Protein AF-A0A8C4N5P6-F1 (afdb_monomer_lite)

InterPro domains:
  IPR014009 PIK-related kinase, FAT domain [PS51189] (1-198)
  IPR038980 Serine/threonine-protein kinase ATM, plant [PTHR37079] (17-267)

Structure (mmCIF, N/CA/C/O backbone):
data_AF-A0A8C4N5P6-F1
#
_entry.id   AF-A0A8C4N5P6-F1
#
loop_
_atom_site.group_PDB
_atom_site.id
_atom_site.type_symbol
_atom_site.label_atom_id
_atom_site.label_alt_id
_atom_site.label_comp_id
_atom_site.label_asym_id
_atom_site.label_entity_id
_atom_site.label_seq_id
_atom_site.pdbx_PDB_ins_code
_atom_site.Cartn_x
_atom_site.Cartn_y
_atom_site.Cartn_z
_atom_site.occupancy
_atom_site.B_iso_or_equiv
_atom_site.auth_seq_id
_atom_site.auth_comp_id
_atom_site.auth_asym_id
_atom_site.auth_atom_id
_atom_site.pdbx_PDB_model_num
ATOM 1 N N . MET A 1 1 ? -48.107 12.102 -5.503 1.00 36.81 1 MET A N 1
ATOM 2 C CA . MET A 1 1 ? -47.216 12.300 -6.664 1.00 36.81 1 MET A CA 1
ATOM 3 C C . MET A 1 1 ? -46.137 11.244 -6.552 1.00 36.81 1 MET A C 1
ATOM 5 O O . MET A 1 1 ? -45.360 11.300 -5.612 1.00 36.81 1 MET A O 1
ATOM 9 N N . ALA A 1 2 ? -46.217 10.208 -7.385 1.00 34.72 2 ALA A N 1
ATOM 10 C CA . ALA A 1 2 ? -45.246 9.122 -7.398 1.00 34.72 2 ALA A CA 1
ATOM 11 C C . ALA A 1 2 ? -43.977 9.626 -8.091 1.00 34.72 2 ALA A C 1
ATOM 13 O O . ALA A 1 2 ? -44.023 10.011 -9.258 1.00 34.72 2 ALA A O 1
ATOM 14 N N . GLU A 1 3 ? -42.884 9.686 -7.340 1.00 37.56 3 GLU A N 1
ATOM 15 C CA . GLU A 1 3 ? -41.564 10.043 -7.840 1.00 37.56 3 GLU A CA 1
ATOM 16 C C . GLU A 1 3 ? -41.063 8.885 -8.705 1.00 37.56 3 GLU A C 1
ATOM 18 O O . GLU A 1 3 ? -40.853 7.766 -8.235 1.00 37.56 3 GLU A O 1
ATOM 23 N N . GLN A 1 4 ? -41.003 9.134 -10.011 1.00 37.22 4 GLN A N 1
ATOM 24 C CA . GLN A 1 4 ? -40.517 8.186 -11.000 1.00 37.22 4 GLN A CA 1
ATOM 25 C C . GLN A 1 4 ? -39.034 7.919 -10.733 1.00 37.22 4 GLN A C 1
ATOM 27 O O . GLN A 1 4 ? -38.193 8.793 -10.932 1.00 37.22 4 GLN A O 1
ATOM 32 N N . ALA A 1 5 ? -38.713 6.702 -10.294 1.00 39.03 5 ALA A N 1
ATOM 33 C CA . ALA A 1 5 ? -37.348 6.201 -10.314 1.00 39.03 5 ALA A CA 1
ATOM 34 C C . ALA A 1 5 ? -36.874 6.154 -11.779 1.00 39.03 5 ALA A C 1
ATOM 36 O O . ALA A 1 5 ? -37.554 5.534 -12.603 1.00 39.03 5 ALA A O 1
ATOM 37 N N . PRO A 1 6 ? -35.745 6.789 -12.141 1.00 45.59 6 PRO A N 1
ATOM 38 C CA . PRO A 1 6 ? -35.242 6.697 -13.496 1.00 45.59 6 PRO A CA 1
ATOM 39 C C . PRO A 1 6 ? -34.682 5.289 -13.697 1.00 45.59 6 PRO A C 1
ATOM 41 O O . PRO A 1 6 ? -33.600 4.944 -13.225 1.00 45.59 6 PRO A O 1
ATOM 44 N N . SER A 1 7 ? -35.442 4.464 -14.410 1.00 52.16 7 SER A N 1
ATOM 45 C CA . SER A 1 7 ? -34.947 3.282 -15.104 1.00 52.16 7 SER A CA 1
ATOM 46 C C . SER A 1 7 ? -33.974 3.749 -16.190 1.00 52.16 7 SER A C 1
ATOM 48 O O . SER A 1 7 ? -34.379 4.036 -17.315 1.00 52.16 7 SER A O 1
ATOM 50 N N . GLY A 1 8 ? -32.708 3.924 -15.817 1.00 47.12 8 GLY A N 1
ATOM 51 C CA . GLY A 1 8 ? -31.634 4.339 -16.709 1.00 47.12 8 GLY A CA 1
ATOM 52 C C . GLY A 1 8 ? -30.590 3.242 -16.788 1.00 47.12 8 GLY A C 1
ATOM 53 O O . GLY A 1 8 ? -29.900 2.978 -15.806 1.00 47.12 8 GLY A O 1
ATOM 54 N N . ASP A 1 9 ? -30.481 2.615 -17.954 1.00 49.81 9 ASP A N 1
ATOM 55 C CA . ASP A 1 9 ? -29.325 1.808 -18.327 1.00 49.81 9 ASP A CA 1
ATOM 56 C C . ASP A 1 9 ? -28.103 2.743 -18.353 1.00 49.81 9 ASP A C 1
ATOM 58 O O . ASP A 1 9 ? -27.854 3.473 -19.315 1.00 49.81 9 ASP A O 1
ATOM 62 N N . LEU A 1 10 ? -27.429 2.858 -17.206 1.00 58.31 10 LEU A N 1
ATOM 63 C CA . LEU A 1 10 ? -26.249 3.694 -17.038 1.00 58.31 10 LEU A CA 1
ATOM 64 C C . LEU A 1 10 ? -25.139 3.066 -17.876 1.00 58.31 10 LEU A C 1
ATOM 66 O O . LEU A 1 10 ? -24.564 2.049 -17.492 1.00 58.31 10 LEU A O 1
ATOM 70 N N . GLY A 1 11 ? -24.822 3.689 -19.014 1.00 64.62 11 GLY A N 1
ATOM 71 C CA . GLY A 1 11 ? -23.659 3.310 -19.813 1.00 64.62 11 GLY A CA 1
ATOM 72 C C . GLY A 1 11 ? -22.376 3.240 -18.962 1.00 64.62 11 GLY A C 1
ATOM 73 O O . GLY A 1 11 ? -22.333 3.781 -17.854 1.00 64.62 11 GLY A O 1
ATOM 74 N N . PRO A 1 12 ? -21.295 2.615 -19.462 1.00 63.78 12 PRO A N 1
ATOM 75 C CA . PRO A 1 12 ? -20.099 2.301 -18.668 1.00 63.78 12 PRO A CA 1
ATOM 76 C C . PRO A 1 12 ? -19.498 3.501 -17.909 1.00 63.78 12 PRO A C 1
ATOM 78 O O . PRO A 1 12 ? -19.013 3.340 -16.790 1.00 63.78 12 PRO A O 1
ATOM 81 N N . GLY A 1 13 ? -19.613 4.719 -18.454 1.00 71.62 13 GLY A N 1
ATOM 82 C CA . GLY A 1 13 ? -19.217 5.952 -17.761 1.00 71.62 13 GLY A CA 1
ATOM 83 C C . GLY A 1 13 ? -20.107 6.324 -16.565 1.00 71.62 13 GLY A C 1
ATOM 84 O O . GLY A 1 13 ? -19.592 6.713 -15.520 1.00 71.62 13 GLY A O 1
ATOM 85 N N . GLY A 1 14 ? -21.426 6.139 -16.670 1.00 81.62 14 GLY A N 1
ATOM 86 C CA . GLY A 1 14 ? -22.369 6.422 -15.583 1.00 81.62 14 GLY A CA 1
ATOM 87 C C . GLY A 1 14 ? -22.205 5.462 -14.405 1.00 81.62 14 GLY A C 1
ATOM 88 O O . GLY A 1 14 ? -22.223 5.881 -13.249 1.00 81.62 14 GLY A O 1
ATOM 89 N N . LEU A 1 15 ? -21.946 4.180 -14.680 1.00 85.62 15 LEU A N 1
ATOM 90 C CA . LEU A 1 15 ? -21.654 3.199 -13.632 1.00 85.62 15 LEU A CA 1
ATOM 91 C C . LEU A 1 15 ? -20.342 3.526 -12.894 1.00 85.62 15 LEU A C 1
ATOM 93 O O . LEU A 1 15 ? -20.275 3.427 -11.666 1.00 85.62 15 LEU A O 1
ATOM 97 N N . ALA A 1 16 ? -19.311 3.971 -13.623 1.00 86.44 16 ALA A N 1
ATOM 98 C CA . ALA A 1 16 ? -18.047 4.404 -13.029 1.00 86.44 16 ALA A CA 1
ATOM 99 C C . ALA A 1 16 ? -18.231 5.605 -12.084 1.00 86.44 16 ALA A C 1
ATOM 101 O O . ALA A 1 16 ? -17.644 5.632 -10.999 1.00 86.44 16 ALA A O 1
ATOM 102 N N . GLU A 1 17 ? -19.069 6.574 -12.462 1.00 88.56 17 GLU A N 1
ATOM 103 C CA . GLU A 1 17 ? -19.394 7.736 -11.630 1.00 88.56 17 GLU A CA 1
ATOM 104 C C . GLU A 1 17 ? -20.177 7.362 -10.371 1.00 88.56 17 GLU A C 1
ATOM 106 O O . GLU A 1 17 ? -19.855 7.861 -9.290 1.00 88.56 17 GLU A O 1
ATOM 111 N N . VAL A 1 18 ? -21.145 6.445 -10.470 1.00 92.06 18 VAL A N 1
ATOM 112 C CA . VAL A 1 18 ? -21.897 5.947 -9.306 1.00 92.06 18 VAL A CA 1
ATOM 113 C C . VAL A 1 18 ? -20.964 5.250 -8.315 1.00 92.06 18 VAL A C 1
ATOM 115 O O . VAL A 1 18 ? -20.983 5.567 -7.122 1.00 92.06 18 VAL A O 1
ATOM 118 N N . HIS A 1 19 ? -20.087 4.360 -8.789 1.00 91.94 19 HIS A N 1
ATOM 119 C CA . HIS A 1 19 ? -19.092 3.712 -7.929 1.00 91.94 19 HIS A CA 1
ATOM 120 C C . HIS A 1 19 ? -18.126 4.715 -7.296 1.00 91.94 19 HIS A C 1
ATOM 122 O O . HIS A 1 19 ? -17.795 4.595 -6.114 1.00 91.94 19 HIS A O 1
ATOM 128 N N . LEU A 1 20 ? -17.709 5.734 -8.050 1.00 92.19 20 LEU A N 1
ATOM 129 C CA . LEU A 1 20 ? -16.848 6.790 -7.532 1.00 92.19 20 LEU A CA 1
ATOM 130 C C . LEU A 1 20 ? -17.558 7.634 -6.465 1.00 92.19 20 LEU A C 1
ATOM 132 O O . LEU A 1 20 ? -16.951 7.979 -5.449 1.00 92.19 20 LEU A O 1
ATOM 136 N N . ALA A 1 21 ? -18.831 7.970 -6.671 1.00 93.31 21 ALA A N 1
ATOM 137 C CA . ALA A 1 21 ? -19.638 8.709 -5.707 1.00 93.31 21 ALA A CA 1
ATOM 138 C C . ALA A 1 21 ? -19.817 7.913 -4.407 1.00 93.31 21 ALA A C 1
ATOM 140 O O . ALA A 1 21 ? -19.609 8.468 -3.324 1.00 93.31 21 ALA A O 1
ATOM 141 N N . LEU A 1 22 ? -20.105 6.610 -4.515 1.00 94.25 22 LEU A N 1
ATOM 142 C CA . LEU A 1 22 ? -20.200 5.701 -3.374 1.00 94.25 22 LEU A CA 1
ATOM 143 C C . LEU A 1 22 ? -18.864 5.595 -2.626 1.00 94.25 22 LEU A C 1
ATOM 145 O O . LEU A 1 22 ? -18.826 5.771 -1.409 1.00 94.25 22 LEU A O 1
ATOM 149 N N . GLY A 1 23 ? -17.757 5.402 -3.351 1.00 94.81 23 GLY A N 1
ATOM 150 C CA . GLY A 1 23 ? -16.416 5.348 -2.767 1.00 94.81 23 GLY A CA 1
ATOM 151 C C . GLY A 1 23 ? -16.049 6.638 -2.029 1.00 94.81 23 GLY A C 1
ATOM 152 O O . GLY A 1 23 ? -15.563 6.596 -0.903 1.00 94.81 23 GLY A O 1
ATOM 153 N N . ARG A 1 24 ? -16.365 7.805 -2.608 1.00 94.94 24 ARG A N 1
ATOM 154 C CA . ARG A 1 24 ? -16.152 9.116 -1.966 1.00 94.94 24 ARG A CA 1
ATOM 155 C C . ARG A 1 24 ? -17.023 9.320 -0.730 1.00 94.94 24 ARG A C 1
ATOM 157 O O . ARG A 1 24 ? -16.576 9.964 0.215 1.00 94.94 24 ARG A O 1
ATOM 164 N N . PHE A 1 25 ? -18.263 8.837 -0.744 1.00 96.81 25 PHE A N 1
ATOM 165 C CA . PHE A 1 25 ? -19.145 8.901 0.418 1.00 96.81 25 PHE A CA 1
ATOM 166 C C . PHE A 1 25 ? -18.593 8.059 1.574 1.00 96.81 25 PHE A C 1
ATOM 168 O O . PHE A 1 25 ? -18.438 8.574 2.682 1.00 96.81 25 PHE A O 1
ATOM 175 N N . ALA A 1 26 ? -18.216 6.811 1.292 1.00 97.12 26 ALA A N 1
ATOM 176 C CA . ALA A 1 26 ? -17.610 5.920 2.274 1.00 97.12 26 ALA A CA 1
ATOM 177 C C . ALA A 1 26 ? -16.268 6.466 2.801 1.00 97.12 26 ALA A C 1
ATOM 179 O O . ALA A 1 26 ? -16.036 6.458 4.006 1.00 97.12 26 ALA A O 1
ATOM 180 N N . ASP A 1 27 ? -15.429 7.046 1.934 1.00 96.81 27 ASP A N 1
ATOM 181 C CA . ASP A 1 27 ? -14.164 7.683 2.331 1.00 96.81 27 ASP A CA 1
ATOM 182 C C . ASP A 1 27 ? -14.384 8.897 3.249 1.00 96.81 27 ASP A C 1
ATOM 184 O O . ASP A 1 27 ? -13.662 9.074 4.229 1.00 96.81 27 ASP A O 1
ATOM 188 N N . ARG A 1 28 ? -15.408 9.728 2.993 1.00 97.06 28 ARG A N 1
ATOM 189 C CA . ARG A 1 28 ? -15.762 10.831 3.906 1.00 97.06 28 ARG A CA 1
ATOM 190 C C . ARG A 1 28 ? -16.145 10.310 5.288 1.00 97.06 28 ARG A C 1
ATOM 192 O O . ARG A 1 28 ? -15.573 10.767 6.273 1.00 97.06 28 ARG A O 1
ATOM 199 N N . ARG A 1 29 ? -17.030 9.310 5.346 1.00 96.50 29 ARG A N 1
ATOM 200 C CA . ARG A 1 29 ? -17.430 8.662 6.602 1.00 96.50 29 ARG A CA 1
ATOM 201 C C . ARG A 1 29 ? -16.227 8.059 7.330 1.00 96.50 29 ARG A C 1
ATOM 203 O O . ARG A 1 29 ? -16.086 8.246 8.534 1.00 96.50 29 ARG A O 1
ATOM 210 N N . TYR A 1 30 ? -15.336 7.383 6.607 1.00 97.19 30 TYR A N 1
ATOM 211 C CA . TYR A 1 30 ? -14.098 6.841 7.164 1.00 97.19 30 TYR A CA 1
ATOM 212 C C . TYR A 1 30 ? -13.231 7.943 7.790 1.00 97.19 30 TYR A C 1
ATOM 214 O O . TYR A 1 30 ? -12.833 7.826 8.947 1.00 97.19 30 TYR A O 1
ATOM 222 N N . ARG A 1 31 ? -12.984 9.047 7.073 1.00 96.06 31 ARG A N 1
ATOM 223 C CA . ARG A 1 31 ? -12.190 10.174 7.594 1.00 96.06 31 ARG A CA 1
ATOM 224 C C . ARG A 1 31 ? -12.822 10.823 8.820 1.00 96.06 31 ARG A C 1
ATOM 226 O O . ARG A 1 31 ? -12.099 11.187 9.740 1.00 96.06 31 ARG A O 1
ATOM 233 N N . GLU A 1 32 ? -14.141 10.984 8.835 1.00 96.62 32 GLU A N 1
ATOM 234 C CA . GLU A 1 32 ? -14.875 11.532 9.981 1.00 96.62 32 GLU A CA 1
ATOM 235 C C . GLU A 1 32 ? -14.736 10.634 11.214 1.00 96.62 32 GLU A C 1
ATOM 237 O O . GLU A 1 32 ? -14.413 11.128 12.295 1.00 96.62 32 GLU A O 1
ATOM 242 N N . LEU A 1 33 ? -14.889 9.317 11.041 1.00 95.75 33 LEU A N 1
ATOM 243 C CA . LEU A 1 33 ? -14.703 8.339 12.114 1.00 95.75 33 LEU A CA 1
ATOM 244 C C . LEU A 1 33 ? -13.264 8.332 12.627 1.00 95.75 33 LEU A C 1
ATOM 246 O O . LEU A 1 33 ? -13.055 8.415 13.832 1.00 95.75 33 LEU A O 1
ATOM 250 N N . VAL A 1 34 ? -12.268 8.305 11.738 1.00 95.25 34 VAL A N 1
ATOM 251 C CA . VAL A 1 34 ? -10.852 8.375 12.130 1.00 95.25 34 VAL A CA 1
ATOM 252 C C . VAL A 1 34 ? -10.559 9.674 12.876 1.00 95.25 34 VAL A C 1
ATOM 254 O O . VAL A 1 34 ? -9.940 9.642 13.934 1.00 95.25 34 VAL A O 1
ATOM 257 N N . LYS A 1 35 ? -11.057 10.816 12.386 1.00 96.44 35 LYS A N 1
ATOM 258 C CA . LYS A 1 35 ? -10.891 12.113 13.053 1.00 96.44 35 LYS A CA 1
ATOM 259 C C . LYS A 1 35 ? -11.481 12.103 14.463 1.00 96.44 35 LYS A C 1
ATOM 261 O O . LYS A 1 35 ? -10.844 12.608 15.383 1.00 96.44 35 LYS A O 1
ATOM 266 N N . TYR A 1 36 ? -12.673 11.534 14.635 1.00 96.06 36 TYR A N 1
ATOM 267 C CA . TYR A 1 36 ? -13.290 11.393 15.951 1.00 96.06 36 TYR A CA 1
ATOM 268 C C . TYR A 1 36 ? -12.490 10.444 16.852 1.00 96.06 36 TYR A C 1
ATOM 270 O O . TYR A 1 36 ? -12.194 10.790 17.992 1.00 96.06 36 TYR A O 1
ATOM 278 N N . MET A 1 37 ? -12.064 9.288 16.344 1.00 94.25 37 MET A N 1
ATOM 279 C CA . MET A 1 37 ? -11.295 8.303 17.113 1.00 94.25 37 MET A CA 1
ATOM 280 C C . MET A 1 37 ? -9.898 8.797 17.512 1.00 94.25 37 MET A C 1
ATOM 282 O O . MET A 1 37 ? -9.362 8.360 18.524 1.00 94.25 37 MET A O 1
ATOM 286 N N . CYS A 1 38 ? -9.313 9.721 16.749 1.00 92.88 38 CYS A N 1
ATOM 287 C CA . CYS A 1 38 ? -8.056 10.392 17.090 1.00 92.88 38 CYS A CA 1
ATOM 288 C C . CYS A 1 38 ? -8.247 11.651 17.958 1.00 92.88 38 CYS A C 1
ATOM 290 O O . CYS A 1 38 ? -7.274 12.349 18.235 1.00 92.88 38 CYS A O 1
ATOM 292 N N . SER A 1 39 ? -9.478 11.986 18.356 1.00 96.62 39 SER A N 1
ATOM 293 C CA . SER A 1 39 ? -9.753 13.153 19.198 1.00 96.62 39 SER A CA 1
ATOM 294 C C . SER A 1 39 ? -9.461 12.887 20.679 1.00 96.62 39 SER A C 1
ATOM 296 O O . SER A 1 39 ? -9.606 11.767 21.174 1.00 96.62 39 SER A O 1
ATOM 298 N N . ALA A 1 40 ? -9.130 13.952 21.414 1.00 96.06 40 ALA A N 1
ATOM 299 C CA . ALA A 1 40 ? -8.927 13.895 22.864 1.00 96.06 40 ALA A CA 1
ATOM 300 C C . ALA A 1 40 ? -10.198 13.463 23.624 1.00 96.06 40 ALA A C 1
ATOM 302 O O . ALA A 1 40 ? -10.119 12.853 24.692 1.00 96.06 40 ALA A O 1
ATOM 303 N N . GLU A 1 41 ? -11.377 13.748 23.064 1.00 94.44 41 GLU A N 1
ATOM 304 C CA . GLU A 1 41 ? -12.663 13.315 23.618 1.00 94.44 41 GLU A CA 1
ATOM 305 C C . GLU A 1 41 ? -12.775 11.787 23.609 1.00 94.44 41 GLU A C 1
ATOM 307 O O . GLU A 1 41 ? -13.127 11.177 24.622 1.00 94.44 41 GLU A O 1
ATOM 312 N N . PHE A 1 42 ? -12.419 11.156 22.487 1.00 94.38 42 PHE A N 1
ATOM 313 C CA . PHE A 1 42 ? -12.449 9.703 22.356 1.00 94.38 42 PHE A CA 1
ATOM 314 C C . PHE A 1 42 ? -11.379 9.023 23.213 1.00 94.38 42 PHE A C 1
ATOM 316 O O . PHE A 1 42 ? -11.655 8.011 23.860 1.00 94.38 42 PHE A O 1
ATOM 323 N N . GLU A 1 43 ? -10.177 9.596 23.288 1.00 94.50 43 GLU A N 1
ATOM 324 C CA . GLU A 1 43 ? -9.119 9.093 24.168 1.00 94.50 43 GLU A CA 1
ATOM 325 C C . GLU A 1 43 ? -9.546 9.132 25.644 1.00 94.50 43 GLU A C 1
ATOM 327 O O . GLU A 1 43 ? -9.402 8.142 26.370 1.00 94.50 43 GLU A O 1
ATOM 332 N N . THR A 1 44 ? -10.167 10.238 26.065 1.00 96.00 44 THR A N 1
ATOM 333 C CA . THR A 1 44 ? -10.736 10.384 27.410 1.00 96.00 44 THR A CA 1
ATOM 334 C C . THR A 1 44 ? -11.818 9.337 27.662 1.00 96.00 44 THR A C 1
ATOM 336 O O . THR A 1 44 ? -11.774 8.647 28.683 1.00 96.00 44 THR A O 1
ATOM 339 N N . LYS A 1 45 ? -12.746 9.144 26.715 1.00 93.88 45 LYS A N 1
ATOM 340 C CA . LYS A 1 45 ? -13.787 8.108 26.796 1.00 93.88 45 LYS A CA 1
ATOM 341 C C . LYS A 1 45 ? -13.183 6.710 26.963 1.00 93.88 45 LYS A C 1
ATOM 343 O O . LYS A 1 45 ? -13.616 5.955 27.831 1.00 93.88 45 LYS A O 1
ATOM 348 N N . ARG A 1 46 ? -12.135 6.381 26.200 1.00 94.56 46 ARG A N 1
ATOM 349 C CA . ARG A 1 46 ? -11.445 5.083 26.282 1.00 94.56 46 ARG A CA 1
ATOM 350 C C . ARG A 1 46 ? -10.726 4.891 27.621 1.00 94.56 46 ARG A C 1
ATOM 352 O O . ARG A 1 46 ? -10.765 3.797 28.186 1.00 94.56 46 ARG A O 1
ATOM 359 N N . SER A 1 47 ? -10.115 5.949 28.155 1.00 95.62 47 SER A N 1
ATOM 360 C CA . SER A 1 47 ? -9.485 5.940 29.481 1.00 95.62 47 SER A CA 1
ATOM 361 C C . SER A 1 47 ? -10.509 5.711 30.596 1.00 95.62 47 SER A C 1
ATOM 363 O O . SER A 1 47 ? -10.317 4.837 31.444 1.00 95.62 47 SER A O 1
ATOM 365 N N . LEU A 1 48 ? -11.637 6.428 30.563 1.00 94.81 48 LEU A N 1
ATOM 366 C CA . LEU A 1 48 ? -12.725 6.266 31.531 1.00 94.81 48 LEU A CA 1
ATOM 367 C C . LEU A 1 48 ? -13.328 4.858 31.480 1.00 94.81 48 LEU A C 1
ATOM 369 O O . LEU A 1 48 ? -13.518 4.244 32.530 1.00 94.81 48 LEU A O 1
ATOM 373 N N . LEU A 1 49 ? -13.548 4.315 30.279 1.00 94.94 49 LEU A N 1
ATOM 374 C CA . LEU A 1 49 ? -14.016 2.943 30.088 1.00 94.94 49 LEU A CA 1
ATOM 375 C C . LEU A 1 49 ? -13.040 1.920 30.690 1.00 94.94 49 LEU A C 1
ATOM 377 O O . LEU A 1 49 ? -13.459 1.017 31.417 1.00 94.94 49 LEU A O 1
ATOM 381 N N . SER A 1 50 ? -11.737 2.077 30.439 1.00 95.50 50 SER A N 1
ATOM 382 C CA . SER A 1 50 ? -10.699 1.205 31.006 1.00 95.50 50 SER A CA 1
ATOM 383 C C . SER A 1 50 ? -10.707 1.235 32.540 1.00 95.50 50 SER A C 1
ATOM 385 O O . SER A 1 50 ? -10.731 0.190 33.196 1.00 95.50 50 SER A O 1
ATOM 387 N N . GLN A 1 51 ? -10.801 2.430 33.132 1.00 95.50 51 GLN A N 1
ATOM 388 C CA . GLN A 1 51 ? -10.890 2.597 34.585 1.00 95.50 51 GLN A CA 1
ATOM 389 C C . GLN A 1 51 ? -12.180 2.001 35.167 1.00 95.50 51 GLN A C 1
ATOM 391 O O . GLN A 1 51 ? -12.140 1.364 36.222 1.00 95.50 51 GLN A O 1
ATOM 396 N N . ALA A 1 52 ? -13.324 2.190 34.501 1.00 93.00 52 ALA A N 1
ATOM 397 C CA . ALA A 1 52 ? -14.606 1.627 34.919 1.00 93.00 52 ALA A CA 1
ATOM 398 C C . ALA A 1 52 ? -14.559 0.093 34.922 1.00 93.00 52 ALA A C 1
ATOM 400 O O . ALA A 1 52 ? -14.918 -0.533 35.922 1.00 93.00 52 ALA A O 1
ATOM 401 N N . LYS A 1 53 ? -14.019 -0.511 33.859 1.00 93.50 53 LYS A N 1
ATOM 402 C CA . LYS A 1 53 ? -13.821 -1.962 33.760 1.00 93.50 53 LYS A CA 1
ATOM 403 C C . LYS A 1 53 ? -12.878 -2.502 34.825 1.00 93.50 53 LYS A C 1
ATOM 405 O O . LYS A 1 53 ? -13.195 -3.507 35.456 1.00 93.50 53 LYS A O 1
ATOM 410 N N . HIS A 1 54 ? -11.757 -1.826 35.069 1.00 93.69 54 HIS A N 1
ATOM 411 C CA . HIS A 1 54 ? -10.814 -2.232 36.108 1.00 93.69 54 HIS A CA 1
ATOM 412 C C . HIS A 1 54 ? -11.462 -2.208 37.501 1.00 93.69 54 HIS A C 1
ATOM 414 O O . HIS A 1 54 ? -11.339 -3.167 38.260 1.00 93.69 54 HIS A O 1
ATOM 420 N N . LYS A 1 55 ? -12.246 -1.167 37.814 1.00 90.44 55 LYS A N 1
ATOM 421 C CA . LYS A 1 55 ? -13.009 -1.090 39.071 1.00 90.44 55 LYS A CA 1
ATOM 422 C C . LYS A 1 55 ? -14.029 -2.221 39.202 1.00 90.44 55 LYS A C 1
ATOM 424 O O . LYS A 1 55 ? -14.160 -2.785 40.287 1.00 90.44 55 LYS A O 1
ATOM 429 N N . VAL A 1 56 ? -14.741 -2.560 38.125 1.00 89.62 56 VAL A N 1
ATOM 430 C CA . VAL A 1 56 ? -15.686 -3.691 38.106 1.00 89.62 56 VAL A CA 1
ATOM 431 C C . VAL A 1 56 ? -14.952 -5.020 38.312 1.00 89.62 56 VAL A C 1
ATOM 433 O O . VAL A 1 56 ? -15.434 -5.865 39.063 1.00 89.62 56 VAL A O 1
ATOM 436 N N . HIS A 1 57 ? -13.777 -5.194 37.702 1.00 89.88 57 HIS A N 1
ATOM 437 C CA . HIS A 1 57 ? -12.935 -6.379 37.874 1.00 89.88 57 HIS A CA 1
ATOM 438 C C . HIS A 1 57 ? -12.484 -6.559 39.329 1.00 89.88 57 HIS A C 1
ATOM 440 O O . HIS A 1 57 ? -12.751 -7.600 39.920 1.00 89.88 57 HIS A O 1
ATOM 446 N N . LEU A 1 58 ? -11.919 -5.512 39.938 1.00 90.25 58 LEU A N 1
ATOM 447 C CA . LEU A 1 58 ? -11.504 -5.500 41.347 1.00 90.25 58 LEU A CA 1
ATOM 448 C C . LEU A 1 58 ? -12.647 -5.882 42.298 1.00 90.25 58 LEU A C 1
ATOM 450 O O . LEU A 1 58 ? -12.462 -6.679 43.216 1.00 90.25 58 LEU A O 1
ATOM 454 N N . HIS A 1 59 ? -13.853 -5.349 42.074 1.00 85.81 59 HIS A N 1
ATOM 455 C CA . HIS A 1 59 ? -15.015 -5.698 42.900 1.00 85.81 59 HIS A CA 1
ATOM 456 C C . HIS A 1 59 ? -15.396 -7.180 42.775 1.00 85.81 59 HIS A C 1
ATOM 458 O O . HIS A 1 59 ? -15.794 -7.789 43.770 1.00 85.81 59 HIS A O 1
ATOM 464 N N . LYS A 1 60 ? -15.250 -7.767 41.578 1.00 84.94 60 LYS A N 1
ATOM 465 C CA . LYS A 1 60 ? -15.476 -9.201 41.342 1.00 84.94 60 LYS A CA 1
ATOM 466 C C . LYS A 1 60 ? -14.394 -10.060 42.006 1.00 84.94 60 LYS A C 1
ATOM 468 O O . LYS A 1 60 ? -14.735 -11.051 42.648 1.00 84.94 60 LYS A O 1
ATOM 473 N N . GLU A 1 61 ? -13.122 -9.669 41.914 1.00 87.31 61 GLU A N 1
ATOM 474 C CA . GLU A 1 61 ? -11.992 -10.388 42.528 1.00 87.31 61 GLU A CA 1
ATOM 475 C C . GLU A 1 61 ? -12.082 -10.429 44.053 1.00 87.31 61 GLU A C 1
ATOM 477 O O . GLU A 1 61 ? -11.952 -11.491 44.660 1.00 87.31 61 GLU A O 1
ATOM 482 N N . HIS A 1 62 ? -12.389 -9.292 44.680 1.00 86.81 62 HIS A N 1
ATOM 483 C CA . HIS A 1 62 ? -12.540 -9.199 46.131 1.00 86.81 62 HIS A CA 1
ATOM 484 C C . HIS A 1 62 ? -13.853 -9.809 46.659 1.00 86.81 62 HIS A C 1
ATOM 486 O O . HIS A 1 62 ? -14.125 -9.709 47.855 1.00 86.81 62 HIS A O 1
ATOM 492 N N . ARG A 1 63 ? -14.667 -10.445 45.796 1.00 78.81 63 ARG A N 1
ATOM 493 C CA . ARG A 1 63 ? -15.976 -11.044 46.129 1.00 78.81 63 ARG A CA 1
ATOM 494 C C . ARG A 1 63 ? -16.889 -10.087 46.903 1.00 78.81 63 ARG A C 1
ATOM 496 O O . ARG A 1 63 ? -17.652 -10.505 47.774 1.00 78.81 63 ARG A O 1
ATOM 503 N N . VAL A 1 64 ? -16.805 -8.793 46.595 1.00 77.00 64 VAL A N 1
ATOM 504 C CA . VAL A 1 64 ? -17.653 -7.779 47.221 1.00 77.00 64 VAL A CA 1
ATOM 505 C C . VAL A 1 64 ? -19.084 -8.015 46.748 1.00 77.00 64 VAL A C 1
ATOM 507 O O . VAL A 1 64 ? -19.325 -8.136 45.546 1.00 77.00 64 VAL A O 1
ATOM 510 N N . ASN A 1 65 ? -20.040 -8.080 47.681 1.00 76.50 65 ASN A N 1
ATOM 511 C CA . ASN A 1 65 ? -21.448 -8.231 47.323 1.00 76.50 65 ASN A CA 1
ATOM 512 C C . ASN A 1 65 ? -21.855 -7.120 46.339 1.00 76.50 65 ASN A C 1
ATOM 514 O O . ASN A 1 65 ? -21.606 -5.944 46.626 1.00 76.50 65 ASN A O 1
ATOM 518 N N . PRO A 1 66 ? -22.477 -7.460 45.196 1.00 76.38 66 PRO A N 1
ATOM 519 C CA . PRO A 1 66 ? -22.812 -6.481 44.175 1.00 76.38 66 PRO A CA 1
ATOM 520 C C . PRO A 1 66 ? -23.789 -5.439 44.731 1.00 76.38 66 PRO A C 1
ATOM 522 O O . PRO A 1 66 ? -24.974 -5.691 44.943 1.00 76.38 66 PRO A O 1
ATOM 525 N N . SER A 1 67 ? -23.272 -4.234 44.958 1.00 84.19 67 SER A N 1
ATOM 526 C CA . SER A 1 67 ? -24.046 -3.047 45.303 1.00 84.19 67 SER A CA 1
ATOM 527 C C . SER A 1 67 ? -24.800 -2.526 44.073 1.00 84.19 67 SER A C 1
ATOM 529 O O . SER A 1 67 ? -24.369 -2.711 42.928 1.00 84.19 67 SER A O 1
ATOM 531 N N . ARG A 1 68 ? -25.902 -1.789 44.290 1.00 86.44 68 ARG A N 1
ATOM 532 C CA . ARG A 1 68 ? -26.595 -1.036 43.222 1.00 86.44 68 ARG A CA 1
ATOM 533 C C . ARG A 1 68 ? -25.623 -0.190 42.396 1.00 86.44 68 ARG A C 1
ATOM 535 O O . ARG A 1 68 ? -25.776 -0.109 41.181 1.00 86.44 68 ARG A O 1
ATOM 542 N N . TYR A 1 69 ? -24.617 0.397 43.048 1.00 86.69 69 TYR A N 1
ATOM 543 C CA . TYR A 1 69 ? -23.572 1.175 42.387 1.00 86.69 69 T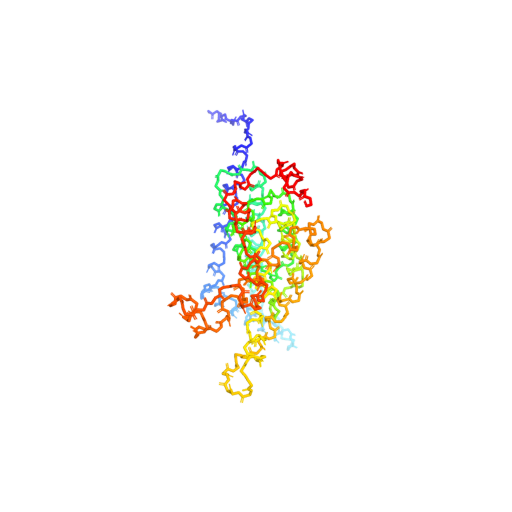YR A CA 1
ATOM 544 C C . TYR A 1 69 ? -22.736 0.322 41.423 1.00 86.69 69 TYR A C 1
ATOM 546 O O . TYR A 1 69 ? -22.604 0.672 40.255 1.00 86.69 69 TYR A O 1
ATOM 554 N N . THR A 1 70 ? -22.233 -0.831 41.873 1.00 86.88 70 THR A N 1
ATOM 555 C CA . THR A 1 70 ? -21.405 -1.718 41.040 1.00 86.88 70 THR A CA 1
ATOM 556 C C . THR A 1 70 ? -22.181 -2.313 39.868 1.00 86.88 70 THR A C 1
ATOM 558 O O . THR A 1 70 ? -21.627 -2.430 38.780 1.00 86.88 70 THR A O 1
ATOM 561 N N . MET A 1 71 ? -23.473 -2.622 40.048 1.00 88.38 71 MET A N 1
ATOM 562 C CA . MET A 1 71 ? -24.329 -3.096 38.952 1.00 88.38 71 MET A CA 1
ATOM 563 C C . MET A 1 71 ? -24.562 -2.012 37.897 1.00 88.38 71 MET A C 1
ATOM 565 O O . MET A 1 71 ? -24.529 -2.294 36.701 1.00 88.38 71 MET A O 1
ATOM 569 N N . ARG A 1 72 ? -24.777 -0.762 38.328 1.00 91.69 72 ARG A N 1
ATOM 570 C CA . ARG A 1 72 ? -24.927 0.375 37.415 1.00 91.69 72 ARG A CA 1
ATOM 571 C C . ARG A 1 72 ? -23.635 0.643 36.647 1.00 91.69 72 ARG A C 1
ATOM 573 O O . ARG A 1 72 ? -23.685 0.727 35.427 1.00 91.69 72 ARG A O 1
ATOM 580 N N . LEU A 1 73 ? -22.503 0.696 37.351 1.00 91.69 73 LEU A N 1
ATOM 581 C CA . LEU A 1 73 ? -21.189 0.910 36.747 1.00 91.69 73 LEU A CA 1
ATOM 582 C C . LEU A 1 73 ? -20.848 -0.188 35.732 1.00 91.69 73 LEU A C 1
ATOM 584 O O . LEU A 1 73 ? -20.364 0.113 34.647 1.00 91.69 73 LEU A O 1
ATOM 588 N N . GLN A 1 74 ? -21.148 -1.451 36.055 1.00 92.19 74 GLN A N 1
ATOM 589 C CA . GLN A 1 74 ? -20.974 -2.558 35.119 1.00 92.19 74 GLN A CA 1
ATOM 590 C C . GLN A 1 74 ? -21.825 -2.353 33.858 1.00 92.19 74 GLN A C 1
ATOM 592 O O . GLN A 1 74 ? -21.286 -2.391 32.755 1.00 92.19 74 GLN A O 1
ATOM 597 N N . LYS A 1 75 ? -23.123 -2.064 34.006 1.00 94.12 75 LYS A N 1
ATOM 598 C CA . LYS A 1 75 ? -24.019 -1.847 32.863 1.00 94.12 75 LYS A CA 1
ATOM 599 C C . LYS A 1 75 ? -23.593 -0.659 31.994 1.00 94.12 75 LYS A C 1
ATOM 601 O O . LYS A 1 75 ? -23.637 -0.763 30.774 1.00 94.12 75 LYS A O 1
ATOM 606 N N . GLU A 1 76 ? -23.189 0.454 32.603 1.00 93.12 76 GLU A N 1
ATOM 607 C CA . GLU A 1 76 ? -22.683 1.632 31.884 1.00 93.12 76 GLU A CA 1
ATOM 608 C C . GLU A 1 76 ? -21.391 1.288 31.123 1.00 93.12 76 GLU A C 1
ATOM 610 O O . GLU A 1 76 ? -21.308 1.552 29.928 1.00 93.12 76 GLU A O 1
ATOM 615 N N . SER A 1 77 ? -20.451 0.571 31.754 1.00 94.19 77 SER A N 1
ATOM 616 C CA . SER A 1 77 ? -19.214 0.135 31.086 1.00 94.19 77 SER A CA 1
ATOM 617 C C . SER A 1 77 ? -19.455 -0.829 29.917 1.00 94.19 77 SER A C 1
ATOM 619 O O . SER A 1 77 ? -18.764 -0.752 28.906 1.00 94.19 77 SER A O 1
ATOM 621 N N . GLU A 1 78 ? -20.456 -1.709 30.018 1.00 94.94 78 GLU A N 1
ATOM 622 C CA . GLU A 1 78 ? -20.838 -2.626 28.936 1.00 94.94 78 GLU A CA 1
ATOM 623 C C . GLU A 1 78 ? -21.487 -1.884 27.756 1.00 94.94 78 GLU A C 1
ATOM 625 O O . GLU A 1 78 ? -21.310 -2.278 26.603 1.00 94.94 78 GLU A O 1
ATOM 630 N N . LEU A 1 79 ? -22.252 -0.819 28.018 1.00 95.44 79 LEU A N 1
ATOM 631 C CA . LEU A 1 79 ? -22.837 0.020 26.967 1.00 95.44 79 LEU A CA 1
ATOM 632 C C . LEU A 1 79 ? -21.767 0.846 26.249 1.00 95.44 79 LEU A C 1
ATOM 634 O O . LEU A 1 79 ? -21.756 0.875 25.019 1.00 95.44 79 LEU A O 1
ATOM 638 N N . ASP A 1 80 ? -20.853 1.452 27.004 1.00 95.12 80 ASP A N 1
ATOM 639 C CA . ASP A 1 80 ? -19.738 2.225 26.454 1.00 95.12 80 ASP A CA 1
ATOM 640 C C . ASP A 1 80 ? -18.799 1.344 25.620 1.00 95.12 80 ASP A C 1
ATOM 642 O O . ASP A 1 80 ? -18.364 1.748 24.542 1.00 95.12 80 ASP A O 1
ATOM 646 N N . GLU A 1 81 ? -18.523 0.117 26.073 1.00 95.12 81 GLU A N 1
ATOM 647 C CA . GLU A 1 81 ? -17.760 -0.861 25.296 1.00 95.12 81 GLU A CA 1
ATOM 648 C C . GLU A 1 81 ? -18.437 -1.182 23.964 1.00 95.12 81 GLU A C 1
ATOM 650 O O . GLU A 1 81 ? -17.794 -1.094 22.921 1.00 95.12 81 GLU A O 1
ATOM 655 N N . LYS A 1 82 ? -19.740 -1.489 23.977 1.00 96.19 82 LYS A N 1
ATOM 656 C CA . LYS A 1 82 ? -20.493 -1.755 22.742 1.00 96.19 82 LYS A CA 1
ATOM 657 C C . LYS A 1 82 ? -20.460 -0.570 21.787 1.00 96.19 82 LYS A C 1
ATOM 659 O O . LYS A 1 82 ? -20.415 -0.760 20.575 1.00 96.19 82 LYS A O 1
ATOM 664 N N . GLU A 1 83 ? -20.496 0.652 22.309 1.00 94.69 83 GLU A N 1
ATOM 665 C CA . GLU A 1 83 ? -20.399 1.847 21.481 1.00 94.69 83 GLU A CA 1
ATOM 666 C C . GLU A 1 83 ? -19.016 1.987 20.833 1.00 94.69 83 GLU A C 1
ATOM 668 O O . GLU A 1 83 ? -18.941 2.270 19.637 1.00 94.69 83 GLU A O 1
ATOM 673 N N . VAL A 1 84 ? -17.938 1.754 21.592 1.00 94.69 84 VAL A N 1
ATOM 674 C CA . VAL A 1 84 ? -16.561 1.770 21.073 1.00 94.69 84 VAL A CA 1
ATOM 675 C C . VAL A 1 84 ? -16.379 0.706 19.992 1.00 94.69 84 VAL A C 1
ATOM 677 O O . VAL A 1 84 ? -15.916 1.036 18.902 1.00 94.69 84 VAL A O 1
ATOM 680 N N . THR A 1 85 ? -16.821 -0.529 20.239 1.00 95.50 85 THR A N 1
ATOM 681 C CA . THR A 1 85 ? -16.758 -1.609 19.244 1.00 95.50 85 THR A CA 1
ATOM 682 C C . THR A 1 85 ? -17.548 -1.256 17.983 1.00 95.50 85 THR A C 1
ATOM 684 O O . THR A 1 85 ? -17.026 -1.380 16.880 1.00 95.50 85 THR A O 1
ATOM 687 N N . ARG A 1 86 ? -18.762 -0.704 18.116 1.00 95.81 86 ARG A N 1
ATOM 688 C CA . ARG A 1 86 ? -19.570 -0.264 16.964 1.00 95.81 86 ARG A CA 1
ATOM 689 C C . ARG A 1 86 ? -18.873 0.822 16.134 1.00 95.81 86 ARG A C 1
ATOM 691 O O . ARG A 1 86 ? -19.044 0.872 14.917 1.00 95.81 86 ARG A O 1
ATOM 698 N N . LEU A 1 87 ? -18.124 1.723 16.771 1.00 95.12 87 LEU A N 1
ATOM 699 C CA . LEU A 1 87 ? -17.346 2.749 16.066 1.00 95.12 87 LEU A CA 1
ATOM 700 C C . LEU A 1 87 ? -16.157 2.139 15.313 1.00 95.12 87 LEU A C 1
ATOM 702 O O . LEU A 1 87 ? -15.902 2.527 14.173 1.00 95.12 87 LEU A O 1
ATOM 706 N N . GLU A 1 88 ? -15.463 1.175 15.918 1.00 93.94 88 GLU A N 1
ATOM 707 C CA . GLU A 1 88 ? -14.361 0.441 15.285 1.00 93.94 88 GLU A CA 1
ATOM 708 C C . GLU A 1 88 ? -14.841 -0.379 14.078 1.00 93.94 88 GLU A C 1
ATOM 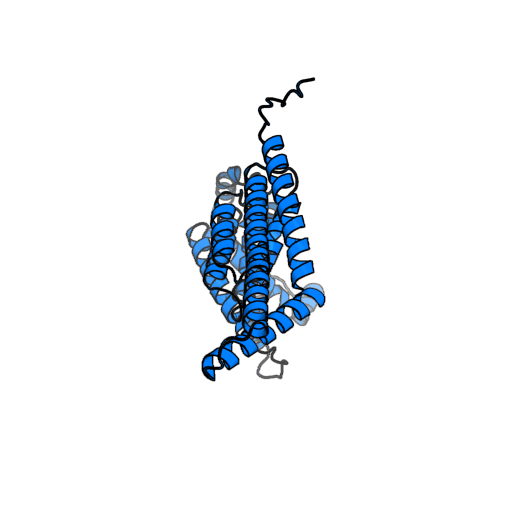710 O O . GLU A 1 88 ? -14.249 -0.287 13.000 1.00 93.94 88 GLU A O 1
ATOM 715 N N . GLU A 1 89 ? -15.955 -1.099 14.225 1.00 95.50 89 GLU A N 1
ATOM 716 C CA . GLU A 1 89 ? -16.625 -1.826 13.141 1.00 95.50 89 GLU A CA 1
ATOM 717 C C . GLU A 1 89 ? -17.074 -0.871 12.031 1.00 95.50 89 GLU A C 1
ATOM 719 O O . GLU A 1 89 ? -16.771 -1.085 10.858 1.00 95.50 89 GLU A O 1
ATOM 724 N N . GLY A 1 90 ? -17.717 0.243 12.395 1.00 95.94 90 GLY A N 1
ATOM 725 C CA . GLY A 1 90 ? -18.155 1.256 11.437 1.00 95.94 90 GLY A CA 1
ATOM 726 C C . GLY A 1 90 ? -16.997 1.894 10.663 1.00 95.94 90 GLY A C 1
ATOM 727 O O . GLY A 1 90 ? -17.167 2.249 9.494 1.00 95.94 90 GLY A O 1
ATOM 728 N N . ARG A 1 91 ? -15.814 2.023 11.283 1.00 95.38 91 ARG A N 1
ATOM 729 C CA . ARG A 1 91 ? -14.588 2.488 10.617 1.00 95.38 91 ARG A CA 1
ATOM 730 C C . ARG A 1 91 ? -14.095 1.453 9.608 1.00 95.38 91 ARG A C 1
ATOM 732 O O . ARG A 1 91 ? -13.789 1.828 8.477 1.00 95.38 91 ARG A O 1
ATOM 739 N N . ALA A 1 92 ? -14.013 0.184 10.010 1.00 94.62 92 ALA A N 1
ATOM 740 C CA . ALA A 1 92 ? -13.567 -0.907 9.144 1.00 94.62 92 ALA A CA 1
ATOM 741 C C . ALA A 1 92 ? -14.504 -1.091 7.937 1.00 94.62 92 ALA A C 1
ATOM 743 O O . ALA A 1 92 ? -14.047 -1.176 6.796 1.00 94.62 92 ALA A O 1
ATOM 744 N N . GLU A 1 93 ? -15.819 -1.046 8.163 1.00 95.69 93 GLU A N 1
ATOM 745 C CA . GLU A 1 93 ? -16.826 -1.138 7.106 1.00 95.69 93 GLU A CA 1
ATOM 746 C C . GLU A 1 93 ? -16.717 0.032 6.118 1.00 95.69 93 GLU A C 1
ATOM 748 O O . GLU A 1 93 ? -16.664 -0.184 4.906 1.00 95.69 93 GLU A O 1
ATOM 753 N N . ALA A 1 94 ? -16.621 1.270 6.620 1.00 96.00 94 ALA A N 1
ATOM 754 C CA . ALA A 1 94 ? -16.483 2.451 5.771 1.00 96.00 94 ALA A CA 1
ATOM 755 C C . ALA A 1 94 ? -15.198 2.406 4.926 1.00 96.00 94 ALA A C 1
ATOM 757 O O . ALA A 1 94 ? -15.227 2.755 3.745 1.00 96.00 94 ALA A O 1
ATOM 758 N N . LEU A 1 95 ? -14.084 1.933 5.496 1.00 96.69 95 LEU A N 1
ATOM 759 C CA . LEU A 1 95 ? -12.830 1.739 4.765 1.00 96.69 95 LEU A CA 1
ATOM 760 C C . LEU A 1 95 ? -12.983 0.691 3.654 1.00 96.69 95 LEU A C 1
ATOM 762 O O . LEU A 1 95 ? -12.623 0.950 2.504 1.00 96.69 95 LEU A O 1
ATOM 766 N N . SER A 1 96 ? -13.557 -0.466 3.985 1.00 95.94 96 SER A N 1
ATOM 767 C CA . SER A 1 96 ? -13.800 -1.563 3.042 1.00 95.94 96 SER A CA 1
ATOM 768 C C . SER A 1 96 ? -14.685 -1.106 1.874 1.00 95.94 96 SER A C 1
ATOM 770 O O . SER A 1 96 ? -14.342 -1.313 0.707 1.00 95.94 96 SER A O 1
ATOM 772 N N . GLN A 1 97 ? -15.771 -0.383 2.163 1.00 95.62 97 GLN A N 1
ATOM 773 C CA . GLN A 1 97 ? -16.666 0.187 1.151 1.00 95.62 97 GLN A CA 1
ATOM 774 C C . GLN A 1 97 ? -15.976 1.248 0.283 1.00 95.62 97 GLN A C 1
ATOM 776 O O . GLN A 1 97 ? -16.179 1.268 -0.933 1.00 95.62 97 GLN A O 1
ATOM 781 N N . ALA A 1 98 ? -15.136 2.106 0.871 1.00 96.62 98 ALA A N 1
ATOM 782 C CA . ALA A 1 98 ? -14.379 3.107 0.123 1.00 96.62 98 ALA A CA 1
ATOM 783 C C . ALA A 1 98 ? -13.420 2.447 -0.876 1.00 96.62 98 ALA A C 1
ATOM 785 O O . ALA A 1 98 ? -13.416 2.799 -2.057 1.00 96.62 98 ALA A O 1
ATOM 786 N N . VAL A 1 99 ? -12.656 1.450 -0.420 1.00 95.75 99 VAL A N 1
ATOM 787 C CA . VAL A 1 99 ? -11.718 0.681 -1.249 1.00 95.75 99 VAL A CA 1
ATOM 788 C C . VAL A 1 99 ? -12.447 -0.007 -2.403 1.00 95.75 99 VAL A C 1
ATOM 790 O O . VAL A 1 99 ? -12.061 0.170 -3.559 1.00 95.75 99 VAL A O 1
ATOM 793 N N . VAL A 1 100 ? -13.542 -0.721 -2.122 1.00 94.44 100 VAL A N 1
ATOM 794 C CA . VAL A 1 100 ? -14.348 -1.398 -3.153 1.00 94.44 100 VAL A CA 1
ATOM 795 C C . VAL A 1 100 ? -14.941 -0.401 -4.150 1.00 94.44 100 VAL A C 1
ATOM 797 O O . VAL A 1 100 ? -14.903 -0.650 -5.357 1.00 94.44 100 VAL A O 1
ATOM 800 N N . GLY A 1 101 ? -15.448 0.742 -3.680 1.00 93.44 101 GLY A N 1
ATOM 801 C CA . GLY A 1 101 ? -15.991 1.794 -4.541 1.00 93.44 101 GLY A CA 1
ATOM 802 C C . GLY A 1 101 ? -14.939 2.366 -5.493 1.00 93.44 101 GLY A C 1
ATOM 803 O O . GLY A 1 101 ? -15.175 2.452 -6.700 1.00 93.44 101 GLY A O 1
ATOM 804 N N . TYR A 1 102 ? -13.742 2.674 -4.984 1.00 93.88 102 TYR A N 1
ATOM 805 C CA . TYR A 1 102 ? -12.640 3.152 -5.819 1.00 93.88 102 TYR A CA 1
ATOM 806 C C . TYR A 1 102 ? -12.171 2.098 -6.825 1.00 93.88 102 TYR A C 1
ATOM 808 O O . TYR A 1 102 ? -12.057 2.413 -8.009 1.00 93.88 102 TYR A O 1
ATOM 816 N N . LEU A 1 103 ? -11.973 0.847 -6.406 1.00 92.50 103 LEU A N 1
ATOM 817 C CA . LEU A 1 103 ? -11.589 -0.252 -7.299 1.00 92.50 103 LEU A CA 1
ATOM 818 C C . LEU A 1 103 ? -12.617 -0.476 -8.415 1.00 92.50 103 LEU A C 1
ATOM 820 O O . LEU A 1 103 ? -12.249 -0.599 -9.584 1.00 92.50 103 LEU A O 1
ATOM 824 N N . SER A 1 104 ? -13.904 -0.464 -8.068 1.00 91.44 104 SER A N 1
ATOM 825 C CA . SER A 1 104 ? -14.998 -0.630 -9.031 1.00 91.44 104 SER A CA 1
ATOM 826 C C . SER A 1 104 ? -15.050 0.529 -10.024 1.00 91.44 104 SER A C 1
ATOM 828 O O . SER A 1 104 ? -15.211 0.304 -11.221 1.00 91.44 104 SER A O 1
ATOM 830 N N . SER A 1 105 ? -14.819 1.763 -9.560 1.00 90.81 105 SER A N 1
ATOM 831 C CA . SER A 1 105 ? -14.742 2.934 -10.440 1.00 90.81 105 SER A CA 1
ATOM 832 C C . SER A 1 105 ? -13.561 2.847 -11.419 1.00 90.81 105 SER A C 1
ATOM 834 O O . SER A 1 105 ? -13.721 3.082 -12.617 1.00 90.81 105 SER A O 1
ATOM 836 N N . LEU A 1 106 ? -12.387 2.418 -10.942 1.00 88.69 106 LEU A N 1
ATOM 837 C CA . LEU A 1 106 ? -11.187 2.261 -11.768 1.00 88.69 106 LEU A CA 1
ATOM 838 C C . LEU A 1 106 ? -11.350 1.146 -12.806 1.00 88.69 106 LEU A C 1
ATOM 840 O O . LEU A 1 106 ? -10.846 1.272 -13.920 1.00 88.69 106 LEU A O 1
ATOM 844 N N . ARG A 1 107 ? -12.077 0.079 -12.456 1.00 88.81 107 ARG A N 1
ATOM 845 C CA . ARG A 1 107 ? -12.424 -1.011 -13.373 1.00 88.81 107 ARG A CA 1
ATOM 846 C C . ARG A 1 107 ? -13.425 -0.572 -14.444 1.00 88.81 107 ARG A C 1
ATOM 848 O O . ARG A 1 107 ? -13.246 -0.926 -15.603 1.00 88.81 107 ARG A O 1
ATOM 855 N N . ALA A 1 108 ? -14.459 0.179 -14.065 1.00 84.75 108 ALA A N 1
ATOM 856 C CA . ALA A 1 108 ? -15.486 0.671 -14.988 1.00 84.75 108 ALA A CA 1
ATOM 857 C C . ALA A 1 108 ? -14.966 1.771 -15.934 1.00 84.75 108 ALA A C 1
ATOM 859 O O . ALA A 1 108 ? -15.559 2.018 -16.980 1.00 84.75 108 ALA A O 1
ATOM 860 N N . GLY A 1 109 ? -13.826 2.383 -15.600 1.00 76.69 109 GLY A N 1
ATOM 861 C CA . GLY A 1 109 ? -13.102 3.289 -16.482 1.00 76.69 109 GLY A CA 1
ATOM 862 C C . GLY A 1 109 ? -13.455 4.753 -16.252 1.00 76.69 109 GLY A C 1
ATOM 863 O O . GLY A 1 109 ? -13.931 5.427 -17.161 1.00 76.69 109 GLY A O 1
ATOM 864 N N . THR A 1 110 ? -13.173 5.281 -15.055 1.00 70.31 110 THR A N 1
ATOM 865 C CA . THR A 1 110 ? -13.319 6.723 -14.791 1.00 70.31 110 THR A CA 1
ATOM 866 C C . THR A 1 110 ? -12.486 7.563 -15.770 1.00 70.31 110 THR A C 1
ATOM 868 O O . THR A 1 110 ? -11.369 7.159 -16.110 1.00 70.31 110 THR A O 1
ATOM 871 N N . PRO A 1 111 ? -12.964 8.751 -16.180 1.00 67.88 111 PRO A N 1
ATOM 872 C CA . PRO A 1 111 ? -12.206 9.670 -17.036 1.00 67.88 111 PRO A CA 1
ATOM 873 C C . PRO A 1 111 ? -11.031 10.346 -16.311 1.00 67.88 111 PRO A C 1
ATOM 875 O O . PRO A 1 111 ? -10.167 10.943 -16.945 1.00 67.88 111 PRO A O 1
ATOM 878 N N . HIS A 1 112 ? -10.987 10.263 -14.979 1.00 69.44 112 HIS A N 1
ATOM 879 C CA . HIS A 1 112 ? -9.922 10.833 -14.160 1.00 69.44 112 HIS A CA 1
ATOM 880 C C . HIS A 1 112 ? -9.173 9.743 -13.396 1.00 69.44 112 HIS A C 1
ATOM 882 O O . HIS A 1 112 ? -9.804 8.863 -12.802 1.00 69.44 112 HIS A O 1
ATOM 888 N N . ASP A 1 113 ? -7.847 9.879 -13.332 1.00 73.19 113 ASP A N 1
ATOM 889 C CA . ASP A 1 113 ? -6.957 8.996 -12.566 1.00 73.19 113 ASP A CA 1
ATOM 890 C C . ASP A 1 113 ? -6.791 9.431 -11.102 1.00 73.19 113 ASP A C 1
ATOM 892 O O . ASP A 1 113 ? -6.255 8.688 -10.290 1.00 73.19 113 ASP A O 1
ATOM 896 N N . ALA A 1 114 ? -7.321 10.594 -10.704 1.00 83.06 114 ALA A N 1
ATOM 897 C CA . ALA A 1 114 ? -7.295 11.066 -9.314 1.00 83.06 114 ALA A CA 1
ATOM 898 C C . ALA A 1 114 ? -7.732 10.016 -8.254 1.00 83.06 114 ALA A C 1
ATOM 900 O O . ALA A 1 114 ? -7.110 9.959 -7.188 1.00 83.06 114 ALA A O 1
ATOM 901 N N . PRO A 1 115 ? -8.746 9.153 -8.501 1.00 86.06 115 PRO A N 1
ATOM 902 C CA . PRO A 1 115 ? -9.135 8.103 -7.559 1.00 86.06 115 PRO A CA 1
ATOM 903 C C . PRO A 1 115 ? -8.037 7.066 -7.291 1.00 86.06 115 PRO A C 1
ATOM 905 O O . PRO A 1 115 ? -8.012 6.497 -6.202 1.00 86.06 115 PRO A O 1
ATOM 908 N N . VAL A 1 116 ? -7.112 6.845 -8.235 1.00 88.88 116 VAL A N 1
ATOM 909 C CA . VAL A 1 116 ? -6.027 5.863 -8.091 1.00 88.88 116 VAL A CA 1
ATOM 910 C C . VAL A 1 116 ? -5.063 6.268 -6.976 1.00 88.88 116 VAL A C 1
ATOM 912 O O . VAL A 1 116 ? -4.701 5.448 -6.136 1.00 88.88 116 VAL A O 1
ATOM 915 N N . PHE A 1 117 ? -4.737 7.559 -6.889 1.00 90.62 117 PHE A N 1
ATOM 916 C CA . PHE A 1 117 ? -3.887 8.101 -5.829 1.00 90.62 117 PHE A CA 1
ATOM 917 C C . PHE A 1 117 ? -4.577 8.049 -4.472 1.00 90.62 117 PHE A C 1
ATOM 919 O O . PHE A 1 117 ? -3.939 7.752 -3.461 1.00 90.62 117 PHE A O 1
ATOM 926 N N . ARG A 1 118 ? -5.894 8.294 -4.434 1.00 92.56 118 ARG A N 1
ATOM 927 C CA . ARG A 1 118 ? -6.641 8.182 -3.180 1.00 92.56 118 ARG A CA 1
ATOM 928 C C . ARG A 1 118 ? -6.717 6.736 -2.696 1.00 92.56 118 ARG A C 1
ATOM 930 O O . ARG A 1 118 ? -6.514 6.503 -1.508 1.00 92.56 118 ARG A O 1
ATOM 937 N N . LEU A 1 119 ? -6.959 5.788 -3.601 1.00 92.62 119 LEU A N 1
ATOM 938 C CA . LEU A 1 119 ? -6.926 4.358 -3.298 1.00 92.62 119 LEU A CA 1
ATOM 939 C C . LEU A 1 119 ? -5.549 3.939 -2.768 1.00 92.62 119 LEU A C 1
ATOM 941 O O . LEU A 1 119 ? -5.480 3.257 -1.749 1.00 92.62 119 LEU A O 1
ATOM 945 N N . ALA A 1 120 ? -4.468 4.384 -3.418 1.00 91.06 120 ALA A N 1
ATOM 946 C CA . ALA A 1 120 ? -3.111 4.111 -2.962 1.00 91.06 120 ALA A CA 1
ATOM 947 C C . ALA A 1 120 ? -2.880 4.658 -1.548 1.00 91.06 120 ALA A C 1
ATOM 949 O O . ALA A 1 120 ? -2.449 3.906 -0.688 1.00 91.06 120 ALA A O 1
ATOM 950 N N . SER A 1 121 ? -3.244 5.913 -1.264 1.00 92.50 121 SER A N 1
ATOM 951 C CA . SER A 1 121 ? -3.160 6.475 0.095 1.00 92.50 121 SER A CA 1
ATOM 952 C C . SER A 1 121 ? -3.928 5.627 1.113 1.00 92.50 121 SER A C 1
ATOM 954 O O . SER A 1 121 ? -3.349 5.242 2.119 1.00 92.50 121 SER A O 1
ATOM 956 N N . LEU A 1 122 ? -5.184 5.258 0.834 1.00 93.19 122 LEU A N 1
ATOM 957 C CA . LEU A 1 122 ? -5.977 4.427 1.749 1.00 93.19 122 LEU A CA 1
ATOM 958 C C . LEU A 1 122 ? -5.332 3.065 2.019 1.00 93.19 122 LEU A C 1
ATOM 960 O O . LEU A 1 122 ? -5.325 2.611 3.161 1.00 93.19 122 LEU A O 1
ATOM 964 N N . TRP A 1 123 ? -4.789 2.423 0.987 1.00 92.88 123 TRP A N 1
ATOM 965 C CA . TRP A 1 123 ? -4.109 1.141 1.130 1.00 92.88 123 TRP A CA 1
ATOM 966 C C . TRP A 1 123 ? -2.796 1.273 1.910 1.00 92.88 123 TRP A C 1
ATOM 968 O O . TRP A 1 123 ? -2.536 0.494 2.821 1.00 92.88 123 TRP A O 1
ATOM 978 N N . LEU A 1 124 ? -1.993 2.288 1.589 1.00 89.06 124 LEU A N 1
ATOM 979 C CA . LEU A 1 124 ? -0.695 2.546 2.208 1.00 89.06 124 LEU A CA 1
ATOM 980 C C . LEU A 1 124 ? -0.803 2.978 3.679 1.00 89.06 124 LEU A C 1
ATOM 982 O O . LEU A 1 124 ? 0.096 2.649 4.456 1.00 89.06 124 LEU A O 1
ATOM 986 N N . ASP A 1 125 ? -1.872 3.688 4.046 1.00 90.00 125 ASP A N 1
ATOM 987 C CA . ASP A 1 125 ? -2.173 4.101 5.423 1.00 90.00 125 ASP A CA 1
ATOM 988 C C . ASP A 1 125 ? -2.672 2.920 6.279 1.00 90.00 125 ASP A C 1
ATOM 990 O O . ASP A 1 125 ? -2.512 2.929 7.497 1.00 90.00 125 ASP A O 1
ATOM 994 N N . ASN A 1 126 ? -3.239 1.884 5.647 1.00 90.19 126 ASN A N 1
ATOM 995 C CA . ASN A 1 126 ? -3.794 0.691 6.301 1.00 90.19 126 ASN A CA 1
ATOM 996 C C . ASN A 1 126 ? -3.040 -0.596 5.912 1.00 90.19 126 ASN A C 1
ATOM 998 O O . ASN A 1 126 ? -3.621 -1.677 5.855 1.00 90.19 126 ASN A O 1
ATOM 1002 N N . ALA A 1 127 ? -1.734 -0.498 5.647 1.00 86.62 127 ALA A N 1
ATOM 1003 C CA . ALA A 1 127 ? -0.901 -1.616 5.185 1.00 86.62 127 ALA A CA 1
ATOM 1004 C C . ALA A 1 127 ? -0.734 -2.757 6.215 1.00 86.62 127 ALA A C 1
ATOM 1006 O O . ALA A 1 127 ? -0.218 -3.825 5.887 1.00 86.62 127 ALA A O 1
ATOM 1007 N N . THR A 1 128 ? -1.139 -2.540 7.467 1.00 87.00 128 THR A N 1
ATOM 1008 C CA . THR A 1 128 ? -1.155 -3.559 8.527 1.00 87.00 128 THR A CA 1
ATOM 1009 C C . THR A 1 128 ? -2.415 -4.420 8.505 1.00 87.00 128 THR A C 1
ATOM 1011 O O . THR A 1 128 ? -2.422 -5.481 9.124 1.00 87.00 128 THR A O 1
ATOM 1014 N N . ASP A 1 129 ? -3.461 -3.991 7.796 1.00 88.75 129 ASP A N 1
ATOM 1015 C CA . ASP A 1 129 ? -4.729 -4.705 7.707 1.00 88.75 129 ASP A CA 1
ATOM 1016 C C . ASP A 1 129 ? -4.682 -5.747 6.565 1.00 88.75 129 ASP A C 1
ATOM 1018 O O . ASP A 1 129 ? -4.594 -5.381 5.378 1.00 88.75 129 ASP A O 1
ATOM 1022 N N . PRO A 1 130 ? -4.726 -7.055 6.886 1.00 88.62 130 PRO A N 1
ATOM 1023 C CA . PRO A 1 130 ? -4.661 -8.109 5.881 1.00 88.62 130 PRO A CA 1
ATOM 1024 C C . PRO A 1 130 ? -5.935 -8.196 5.030 1.00 88.62 130 PRO A C 1
ATOM 1026 O O . PRO A 1 130 ? -5.846 -8.574 3.860 1.00 88.62 130 PRO A O 1
ATOM 1029 N N . GLU A 1 131 ? -7.107 -7.828 5.563 1.00 90.62 131 GLU A N 1
ATOM 1030 C CA . GLU A 1 131 ? -8.374 -7.885 4.825 1.00 90.62 131 GLU A CA 1
ATOM 1031 C C . GLU A 1 131 ? -8.392 -6.824 3.721 1.00 90.62 131 GLU A C 1
ATOM 1033 O O . GLU A 1 131 ? -8.708 -7.111 2.561 1.00 90.62 131 GLU A O 1
ATOM 1038 N N . ILE A 1 132 ? -7.981 -5.601 4.062 1.00 92.69 132 ILE A N 1
ATOM 1039 C CA . ILE A 1 132 ? -7.861 -4.508 3.093 1.00 92.69 132 ILE A CA 1
ATOM 1040 C C . ILE A 1 132 ? -6.794 -4.833 2.052 1.00 92.69 132 ILE A C 1
ATOM 1042 O O . ILE A 1 132 ? -7.032 -4.659 0.855 1.00 92.69 132 ILE A O 1
ATOM 1046 N N . THR A 1 133 ? -5.649 -5.365 2.478 1.00 91.62 133 THR A N 1
ATOM 1047 C CA . THR A 1 133 ? -4.577 -5.768 1.562 1.00 91.62 133 THR A CA 1
ATOM 1048 C C . THR A 1 133 ? -5.048 -6.823 0.561 1.00 91.62 133 THR A C 1
ATOM 1050 O O . THR A 1 133 ? -4.788 -6.684 -0.636 1.00 91.62 133 THR A O 1
ATOM 1053 N N . ALA A 1 134 ? -5.798 -7.834 1.009 1.00 91.00 134 ALA A N 1
ATOM 1054 C CA . ALA A 1 134 ? -6.359 -8.855 0.128 1.00 91.00 134 ALA A CA 1
ATOM 1055 C C . ALA A 1 134 ? -7.350 -8.260 -0.891 1.00 91.00 134 ALA A C 1
ATOM 1057 O O . ALA A 1 134 ? -7.218 -8.514 -2.091 1.00 91.00 134 ALA A O 1
ATOM 1058 N N . LYS A 1 135 ? -8.283 -7.407 -0.440 1.00 91.56 135 LYS A N 1
ATOM 1059 C CA . LYS A 1 135 ? -9.259 -6.727 -1.315 1.00 91.56 135 LYS A CA 1
ATOM 1060 C C . LYS A 1 135 ? -8.581 -5.841 -2.357 1.00 91.56 135 LYS A C 1
ATOM 1062 O O . LYS A 1 135 ? -8.977 -5.845 -3.522 1.00 91.56 135 LYS A O 1
ATOM 1067 N N . VAL A 1 136 ? -7.557 -5.084 -1.959 1.00 91.75 136 VAL A N 1
ATOM 1068 C CA . VAL A 1 136 ? -6.797 -4.229 -2.879 1.00 91.75 136 VAL A CA 1
ATOM 1069 C C . VAL A 1 136 ? -6.025 -5.074 -3.884 1.00 91.75 136 VAL A C 1
ATOM 1071 O O . VAL A 1 136 ? -6.081 -4.777 -5.074 1.00 91.75 136 VAL A O 1
ATOM 1074 N N . GLN A 1 137 ? -5.364 -6.151 -3.450 1.00 89.62 137 GLN A N 1
ATOM 1075 C CA . GLN A 1 137 ? -4.645 -7.045 -4.358 1.00 89.62 137 GLN A CA 1
ATOM 1076 C C . GLN A 1 137 ? -5.586 -7.637 -5.418 1.00 89.62 137 GLN A C 1
ATOM 1078 O O . GLN A 1 137 ? -5.292 -7.556 -6.609 1.00 89.62 137 GLN A O 1
ATOM 1083 N N . GLU A 1 138 ? -6.724 -8.200 -5.008 1.00 89.81 138 GLU A N 1
ATOM 1084 C CA . GLU A 1 138 ? -7.714 -8.777 -5.926 1.00 89.81 138 GLU A CA 1
ATOM 1085 C C . GLU A 1 138 ? -8.314 -7.718 -6.861 1.00 89.81 138 GLU A C 1
ATOM 1087 O O . GLU A 1 138 ? -8.421 -7.917 -8.074 1.00 89.81 138 GLU A O 1
ATOM 1092 N N . GLY A 1 139 ? -8.668 -6.554 -6.318 1.00 88.75 139 GLY A N 1
ATOM 1093 C CA . GLY A 1 139 ? -9.232 -5.466 -7.100 1.00 88.75 139 GLY A CA 1
ATOM 1094 C C . GLY A 1 139 ? -8.255 -4.922 -8.136 1.00 88.75 139 GLY A C 1
ATOM 1095 O O . GLY A 1 139 ? -8.623 -4.757 -9.299 1.00 88.75 139 GLY A O 1
ATOM 1096 N N . LEU A 1 140 ? -7.000 -4.684 -7.746 1.00 87.69 140 LEU A N 1
ATOM 1097 C CA . LEU A 1 140 ? -5.980 -4.145 -8.640 1.00 87.69 140 LEU A CA 1
ATOM 1098 C C . LEU A 1 140 ? -5.674 -5.093 -9.795 1.00 87.69 140 LEU A C 1
ATOM 1100 O O . LEU A 1 140 ? -5.440 -4.597 -10.892 1.00 87.69 140 LEU A O 1
ATOM 1104 N N . LEU A 1 141 ? -5.745 -6.418 -9.604 1.00 84.62 141 LEU A N 1
ATOM 1105 C CA . LEU A 1 141 ? -5.605 -7.401 -10.691 1.00 84.62 141 LEU A CA 1
ATOM 1106 C C . LEU A 1 141 ? -6.651 -7.219 -11.804 1.00 84.62 141 LEU A C 1
ATOM 1108 O O . LEU A 1 141 ? -6.355 -7.486 -12.966 1.00 84.62 141 LEU A O 1
ATOM 1112 N N . ASN A 1 142 ? -7.835 -6.706 -11.469 1.00 87.56 142 ASN A N 1
ATOM 1113 C CA . ASN A 1 142 ? -8.913 -6.446 -12.425 1.00 87.56 142 ASN A CA 1
ATOM 1114 C C . ASN A 1 142 ? -8.868 -5.035 -13.035 1.00 87.56 142 ASN A C 1
ATOM 1116 O O . ASN A 1 142 ? -9.511 -4.782 -14.053 1.00 87.56 142 ASN A O 1
ATOM 1120 N N . VAL A 1 143 ? -8.123 -4.107 -12.430 1.00 89.12 143 VAL A N 1
ATOM 1121 C CA . VAL A 1 143 ? -7.934 -2.749 -12.959 1.00 89.12 143 VAL A CA 1
ATOM 1122 C C . VAL A 1 143 ? -6.934 -2.785 -14.124 1.00 89.12 143 VAL A C 1
ATOM 1124 O O . VAL A 1 143 ? -5.937 -3.512 -14.043 1.00 89.12 143 VAL A O 1
ATOM 1127 N N . PRO A 1 144 ? -7.148 -2.015 -15.208 1.00 88.25 144 PRO A N 1
ATOM 1128 C CA . PRO A 1 144 ? -6.162 -1.872 -16.275 1.00 88.25 144 PRO A CA 1
ATOM 1129 C C . PRO A 1 144 ? -4.816 -1.348 -15.752 1.00 88.25 144 PRO A C 1
ATOM 1131 O O . PRO A 1 144 ? -4.751 -0.312 -15.093 1.00 88.25 144 PRO A O 1
ATOM 1134 N N . SER A 1 145 ? -3.727 -2.040 -16.082 1.00 88.56 145 SER A N 1
ATOM 1135 C CA . SER A 1 145 ? -2.367 -1.744 -15.603 1.00 88.56 145 SER A CA 1
ATOM 1136 C C . SER A 1 145 ? -1.857 -0.350 -15.959 1.00 88.56 145 SER A C 1
ATOM 1138 O O . SER A 1 145 ? -1.124 0.239 -15.171 1.00 88.56 145 SER A O 1
ATOM 1140 N N . HIS A 1 146 ? -2.262 0.212 -17.102 1.00 87.06 146 HIS A N 1
ATOM 1141 C CA . HIS A 1 146 ? -1.805 1.536 -17.538 1.00 87.06 146 HIS A CA 1
ATOM 1142 C C . HIS A 1 146 ? -2.173 2.6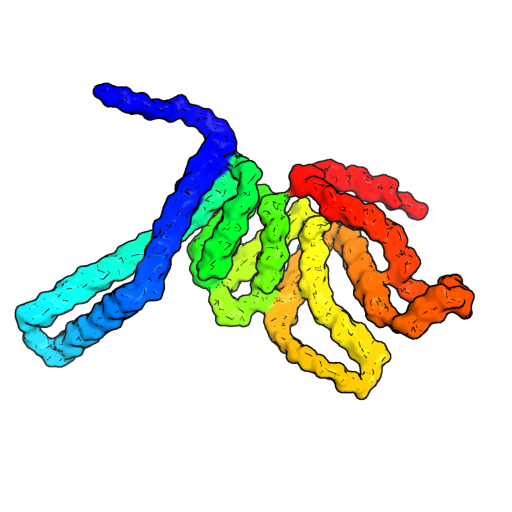47 -16.543 1.00 87.06 146 HIS A C 1
ATOM 1144 O O . HIS A 1 146 ? -1.441 3.624 -16.410 1.00 87.06 146 HIS A O 1
ATOM 1150 N N . ARG A 1 147 ? -3.263 2.468 -15.784 1.00 86.25 147 ARG A N 1
ATOM 1151 C CA . ARG A 1 147 ? -3.706 3.405 -14.738 1.00 86.25 147 ARG A CA 1
ATOM 1152 C C . ARG A 1 147 ? -2.850 3.343 -13.476 1.00 86.25 147 ARG A C 1
ATOM 1154 O O . ARG A 1 147 ? -2.902 4.251 -12.654 1.00 86.25 147 ARG A O 1
ATOM 1161 N N . LEU A 1 148 ? -2.069 2.276 -13.310 1.00 87.69 148 LEU A N 1
ATOM 1162 C CA . LEU A 1 148 ? -1.170 2.079 -12.172 1.00 87.69 148 LEU A CA 1
ATOM 1163 C C . LEU A 1 148 ? 0.234 2.631 -12.442 1.00 87.69 148 LEU A C 1
ATOM 1165 O O . LEU A 1 148 ? 1.001 2.807 -11.498 1.00 87.69 148 LEU A O 1
ATOM 1169 N N . ILE A 1 149 ? 0.564 2.959 -13.698 1.00 89.19 149 ILE A N 1
ATOM 1170 C CA . ILE A 1 149 ? 1.866 3.530 -14.075 1.00 89.19 149 ILE A CA 1
ATOM 1171 C C . ILE A 1 149 ? 2.197 4.787 -13.252 1.00 89.19 149 ILE A C 1
ATOM 1173 O O . ILE A 1 149 ? 3.302 4.841 -12.716 1.00 89.19 149 ILE A O 1
ATOM 1177 N N . PRO A 1 150 ? 1.285 5.762 -13.046 1.00 87.56 150 PRO A N 1
ATOM 1178 C CA . PRO A 1 150 ? 1.597 6.941 -12.233 1.00 87.56 150 PRO A CA 1
ATOM 1179 C C . PRO A 1 150 ? 1.942 6.616 -10.771 1.00 87.56 150 PRO A C 1
ATOM 1181 O O . PRO A 1 150 ? 2.657 7.377 -10.122 1.00 87.56 150 PRO A O 1
ATOM 1184 N N . LEU A 1 151 ? 1.464 5.482 -10.248 1.00 87.62 151 LEU A N 1
ATOM 1185 C CA . LEU A 1 151 ? 1.747 5.033 -8.885 1.00 87.62 151 LEU A CA 1
ATOM 1186 C C . LEU A 1 151 ? 3.057 4.260 -8.765 1.00 87.62 151 LEU A C 1
ATOM 1188 O O . LEU A 1 151 ? 3.526 4.063 -7.645 1.00 87.62 151 LEU A O 1
ATOM 1192 N N . ILE A 1 152 ? 3.663 3.823 -9.874 1.00 88.81 152 ILE A N 1
ATOM 1193 C CA . ILE A 1 152 ? 4.784 2.880 -9.825 1.00 88.81 152 ILE A CA 1
ATOM 1194 C C . ILE A 1 152 ? 5.953 3.422 -9.000 1.00 88.81 152 ILE A C 1
ATOM 1196 O O . ILE A 1 152 ? 6.532 2.676 -8.224 1.00 88.81 152 ILE A O 1
ATOM 1200 N N . TYR A 1 153 ? 6.239 4.724 -9.084 1.00 88.19 153 TYR A N 1
ATOM 1201 C CA . TYR A 1 153 ? 7.292 5.369 -8.300 1.00 88.19 153 TYR A CA 1
ATOM 1202 C C . TYR A 1 153 ? 7.004 5.333 -6.793 1.00 88.19 153 TYR A C 1
ATOM 1204 O O . TYR A 1 153 ? 7.893 5.041 -5.997 1.00 88.19 153 TYR A O 1
ATOM 1212 N N . GLN A 1 154 ? 5.755 5.596 -6.398 1.00 88.06 154 GLN A N 1
ATOM 1213 C CA . GLN A 1 154 ? 5.337 5.593 -4.992 1.00 88.06 154 GLN A CA 1
ATOM 1214 C C . GLN A 1 154 ? 5.325 4.174 -4.414 1.00 88.06 154 GLN A C 1
ATOM 1216 O O . GLN A 1 154 ? 5.733 3.963 -3.273 1.00 88.06 154 GLN A O 1
ATOM 1221 N N . LEU A 1 155 ? 4.885 3.198 -5.212 1.00 88.38 155 LEU A N 1
ATOM 1222 C CA . LEU A 1 155 ? 4.861 1.785 -4.843 1.00 88.38 155 LEU A CA 1
ATOM 1223 C C . LEU A 1 155 ? 6.281 1.209 -4.748 1.00 88.38 155 LEU A C 1
ATOM 1225 O O . LEU A 1 155 ? 6.621 0.580 -3.751 1.00 88.38 155 LEU A O 1
ATOM 1229 N N . ALA A 1 156 ? 7.133 1.492 -5.734 1.00 87.94 156 ALA A N 1
ATOM 1230 C CA . ALA A 1 156 ? 8.536 1.086 -5.767 1.00 87.94 156 ALA A CA 1
ATOM 1231 C C . ALA A 1 156 ? 9.319 1.568 -4.537 1.00 87.94 156 ALA A C 1
ATOM 1233 O O . ALA A 1 156 ? 10.088 0.804 -3.960 1.00 87.94 156 ALA A O 1
ATOM 1234 N N . ALA A 1 157 ? 9.082 2.805 -4.091 1.00 86.19 157 ALA A N 1
ATOM 1235 C CA . ALA A 1 157 ? 9.734 3.367 -2.908 1.00 86.19 157 ALA A CA 1
ATOM 1236 C C . ALA A 1 157 ? 9.398 2.622 -1.600 1.00 86.19 157 ALA A C 1
ATOM 1238 O O . ALA A 1 157 ? 10.133 2.738 -0.618 1.00 86.19 157 ALA A O 1
ATOM 1239 N N . ARG A 1 158 ? 8.293 1.865 -1.572 1.00 83.38 158 ARG A N 1
ATOM 1240 C CA . ARG A 1 158 ? 7.849 1.075 -0.413 1.00 83.38 158 ARG A CA 1
ATOM 1241 C C . ARG A 1 158 ? 8.205 -0.410 -0.483 1.00 83.38 158 ARG A C 1
ATOM 1243 O O . ARG A 1 158 ? 7.922 -1.138 0.466 1.00 83.38 158 ARG A O 1
ATOM 1250 N N . MET A 1 159 ? 8.834 -0.854 -1.566 1.00 80.44 159 MET A N 1
ATOM 1251 C CA . MET A 1 159 ? 9.381 -2.207 -1.683 1.00 80.44 159 MET A CA 1
ATOM 1252 C C . MET A 1 159 ? 10.516 -2.392 -0.656 1.00 80.44 159 MET A C 1
ATOM 1254 O O . MET A 1 159 ? 11.247 -1.436 -0.405 1.00 80.44 159 MET A O 1
ATOM 1258 N N . GLY A 1 160 ? 10.629 -3.559 -0.015 1.00 69.06 160 GLY A N 1
ATOM 1259 C CA . GLY A 1 160 ? 11.672 -3.887 0.974 1.00 69.06 160 GLY A CA 1
ATOM 1260 C C . GLY A 1 160 ? 11.737 -3.012 2.234 1.00 69.06 160 GLY A C 1
ATOM 1261 O O . GLY A 1 160 ? 12.823 -2.692 2.701 1.00 69.06 160 GLY A O 1
ATOM 1262 N N . SER A 1 161 ? 10.599 -2.537 2.752 1.00 65.38 161 SER A N 1
ATOM 1263 C CA . SER A 1 161 ? 10.540 -1.794 4.021 1.00 65.38 161 SER A CA 1
ATOM 1264 C C . SER A 1 161 ? 10.002 -2.678 5.146 1.00 65.38 161 SER A C 1
ATOM 1266 O O . SER A 1 161 ? 8.805 -2.630 5.414 1.00 65.38 161 SER A O 1
ATOM 1268 N N . SER A 1 162 ? 10.858 -3.444 5.822 1.00 58.81 162 SER A N 1
ATOM 1269 C CA . SER A 1 162 ? 10.468 -4.235 6.994 1.00 58.81 162 SER A CA 1
ATOM 1270 C C . SER A 1 162 ? 10.749 -3.488 8.300 1.00 58.81 162 SER A C 1
ATOM 1272 O O . SER A 1 162 ? 11.902 -3.296 8.666 1.00 58.81 162 SER A O 1
ATOM 1274 N N . GLU A 1 163 ? 9.680 -3.120 9.013 1.00 54.19 163 GLU A N 1
ATOM 1275 C CA . GLU A 1 163 ? 9.674 -3.053 10.489 1.00 54.19 163 GLU A CA 1
ATOM 1276 C C . GLU A 1 163 ? 8.241 -3.006 11.060 1.00 54.19 163 GLU A C 1
ATOM 1278 O O . GLU A 1 163 ? 8.026 -3.456 12.177 1.00 54.19 163 GLU A O 1
ATOM 1283 N N . ASN A 1 164 ? 7.233 -2.562 10.288 1.00 55.97 164 ASN A N 1
ATOM 1284 C CA . ASN A 1 164 ? 5.847 -2.398 10.774 1.00 55.97 164 ASN A CA 1
ATOM 1285 C C . ASN A 1 164 ? 4.742 -2.850 9.792 1.00 55.97 164 ASN A C 1
ATOM 1287 O O . ASN A 1 164 ? 3.574 -2.513 9.982 1.00 55.97 164 ASN A O 1
ATOM 1291 N N . THR A 1 165 ? 5.071 -3.580 8.726 1.00 63.41 165 THR A N 1
ATOM 1292 C CA . THR A 1 165 ? 4.136 -3.961 7.649 1.00 63.41 165 THR A CA 1
ATOM 1293 C C . THR A 1 165 ? 3.961 -5.473 7.558 1.00 63.41 165 THR A C 1
ATOM 1295 O O . THR A 1 165 ? 4.866 -6.240 7.871 1.00 63.41 165 THR A O 1
ATOM 1298 N N . CYS A 1 166 ? 2.768 -5.926 7.159 1.00 67.88 166 CYS A N 1
ATOM 1299 C CA . CYS A 1 166 ? 2.484 -7.356 7.054 1.00 67.88 166 CYS A CA 1
ATOM 1300 C C . CYS A 1 166 ? 3.148 -7.971 5.806 1.00 67.88 166 CYS A C 1
ATOM 1302 O O . CYS A 1 166 ? 3.182 -7.345 4.747 1.00 67.88 166 CYS A O 1
ATOM 1304 N N . ASN A 1 167 ? 3.615 -9.224 5.888 1.00 79.44 167 ASN A N 1
ATOM 1305 C CA . ASN A 1 167 ? 4.200 -9.932 4.733 1.00 79.44 167 ASN A CA 1
ATOM 1306 C C . ASN A 1 167 ? 3.241 -9.959 3.526 1.00 79.44 167 ASN A C 1
ATOM 1308 O O . ASN A 1 167 ? 3.665 -9.805 2.383 1.00 79.44 167 ASN A O 1
ATOM 1312 N N . MET A 1 168 ? 1.930 -10.053 3.785 1.00 84.88 168 MET A N 1
ATOM 1313 C CA . MET A 1 168 ? 0.893 -10.005 2.748 1.00 84.88 168 MET A CA 1
ATOM 1314 C C . MET A 1 168 ? 0.907 -8.695 1.947 1.00 84.88 168 MET A C 1
ATOM 1316 O O . MET A 1 168 ? 0.628 -8.710 0.749 1.00 84.88 168 MET A O 1
ATOM 1320 N N . PHE A 1 169 ? 1.235 -7.567 2.583 1.00 87.38 169 PHE A N 1
ATOM 1321 C CA . PHE A 1 169 ? 1.317 -6.269 1.915 1.00 87.38 169 PHE A CA 1
ATOM 1322 C C . PHE A 1 169 ? 2.485 -6.223 0.931 1.00 87.38 169 PHE A C 1
ATOM 1324 O O . PHE A 1 169 ? 2.301 -5.801 -0.211 1.00 87.38 169 PHE A O 1
ATOM 1331 N N . HIS A 1 170 ? 3.659 -6.709 1.337 1.00 86.94 170 HIS A N 1
ATOM 1332 C CA . HIS A 1 170 ? 4.834 -6.770 0.465 1.00 86.94 170 HIS A CA 1
ATOM 1333 C C . HIS A 1 170 ? 4.606 -7.702 -0.729 1.00 86.94 170 HIS A C 1
ATOM 1335 O O . HIS A 1 170 ? 4.896 -7.328 -1.867 1.00 86.94 170 HIS A O 1
ATOM 1341 N N . ASP A 1 171 ? 3.978 -8.858 -0.504 1.00 88.06 171 ASP A N 1
ATOM 1342 C CA . ASP A 1 171 ? 3.606 -9.777 -1.581 1.00 88.06 171 ASP A CA 1
ATOM 1343 C C . ASP A 1 171 ? 2.619 -9.144 -2.571 1.00 88.06 171 ASP A C 1
ATOM 1345 O O . ASP A 1 171 ? 2.770 -9.280 -3.791 1.00 88.06 171 ASP A O 1
ATOM 1349 N N . ALA A 1 172 ? 1.608 -8.434 -2.066 1.00 89.94 172 ALA A N 1
ATOM 1350 C CA . ALA A 1 172 ? 0.645 -7.719 -2.895 1.00 89.94 172 ALA A CA 1
ATOM 1351 C C . ALA A 1 172 ? 1.325 -6.607 -3.712 1.00 89.94 172 ALA A C 1
ATOM 1353 O O . ALA A 1 172 ? 1.108 -6.507 -4.923 1.00 89.94 172 ALA A O 1
ATOM 1354 N N . LEU A 1 173 ? 2.194 -5.818 -3.076 1.00 90.44 173 LEU A N 1
ATOM 1355 C CA . LEU A 1 173 ? 2.967 -4.751 -3.709 1.00 90.44 173 LEU A CA 1
ATOM 1356 C C . LEU A 1 173 ? 3.850 -5.293 -4.837 1.00 90.44 173 LEU A C 1
ATOM 1358 O O . LEU A 1 173 ? 3.782 -4.806 -5.969 1.00 90.44 173 LEU A O 1
ATOM 1362 N N . LYS A 1 174 ? 4.607 -6.359 -4.557 1.00 90.88 174 LYS A N 1
ATOM 1363 C CA . LYS A 1 174 ? 5.472 -7.031 -5.530 1.00 90.88 174 LYS A CA 1
ATOM 1364 C C . LYS A 1 174 ? 4.679 -7.538 -6.733 1.00 90.88 174 LYS A C 1
ATOM 1366 O O . LYS A 1 174 ? 5.092 -7.322 -7.871 1.00 90.88 174 LYS A O 1
ATOM 1371 N N . LYS A 1 175 ? 3.511 -8.155 -6.515 1.00 91.12 175 LYS A N 1
ATOM 1372 C CA . LYS A 1 175 ? 2.629 -8.631 -7.600 1.00 91.12 175 LYS A CA 1
ATOM 1373 C C . LYS A 1 175 ? 2.118 -7.492 -8.481 1.00 91.12 175 LYS A C 1
ATOM 1375 O O . LYS A 1 175 ? 2.103 -7.632 -9.705 1.00 91.12 175 LYS A O 1
ATOM 1380 N N . VAL A 1 176 ? 1.717 -6.369 -7.883 1.00 91.38 176 VAL A N 1
ATOM 1381 C CA . VAL A 1 176 ? 1.229 -5.193 -8.623 1.00 91.38 176 VAL A CA 1
ATOM 1382 C C . VAL A 1 176 ? 2.349 -4.570 -9.460 1.00 91.38 176 VAL A C 1
ATOM 1384 O O . VAL A 1 176 ? 2.148 -4.307 -10.650 1.00 91.38 176 VAL A O 1
ATOM 1387 N N . ILE A 1 177 ? 3.536 -4.384 -8.874 1.00 92.06 177 ILE A N 1
ATOM 1388 C CA . ILE A 1 177 ? 4.714 -3.849 -9.573 1.00 92.06 177 ILE A CA 1
ATOM 1389 C C . ILE A 1 177 ? 5.123 -4.781 -10.716 1.00 92.06 177 ILE A C 1
ATOM 1391 O O . ILE A 1 177 ? 5.308 -4.319 -11.844 1.00 92.06 177 ILE A O 1
ATOM 1395 N N . LEU A 1 178 ? 5.201 -6.089 -10.458 1.00 92.94 178 LEU A N 1
ATOM 1396 C CA . LEU A 1 178 ? 5.549 -7.086 -11.467 1.00 92.94 178 LEU A CA 1
ATOM 1397 C C . LEU A 1 178 ? 4.565 -7.058 -12.639 1.00 92.94 178 LEU A C 1
ATOM 1399 O O . LEU A 1 178 ? 4.988 -6.919 -13.782 1.00 92.94 178 LEU A O 1
ATOM 1403 N N . ARG A 1 179 ? 3.253 -7.120 -12.377 1.00 93.00 179 ARG A N 1
ATOM 1404 C CA . ARG A 1 179 ? 2.237 -7.080 -13.440 1.00 93.00 179 ARG A CA 1
ATOM 1405 C C . ARG A 1 179 ? 2.342 -5.810 -14.280 1.00 93.00 179 ARG A C 1
ATOM 1407 O O . ARG A 1 179 ? 2.310 -5.886 -15.506 1.00 93.00 179 ARG A O 1
ATOM 1414 N N . THR A 1 180 ? 2.468 -4.655 -13.629 1.00 91.75 180 THR A N 1
ATOM 1415 C CA . THR A 1 180 ? 2.544 -3.365 -14.329 1.00 91.75 180 THR A CA 1
ATOM 1416 C C . THR A 1 180 ? 3.808 -3.292 -15.184 1.00 91.75 180 THR A C 1
ATOM 1418 O O . THR A 1 180 ? 3.746 -2.858 -16.331 1.00 91.75 180 THR A O 1
ATOM 1421 N N . THR A 1 181 ? 4.929 -3.813 -14.678 1.00 92.31 181 THR A N 1
ATOM 1422 C CA . THR A 1 181 ? 6.210 -3.838 -15.397 1.00 92.31 181 THR A CA 1
ATOM 1423 C C . THR A 1 181 ? 6.209 -4.812 -16.570 1.00 92.31 181 THR A C 1
ATOM 1425 O O . THR A 1 181 ? 6.732 -4.482 -17.627 1.00 92.31 181 THR A O 1
ATOM 1428 N N . LEU A 1 182 ? 5.569 -5.976 -16.437 1.00 92.38 182 LEU A N 1
ATOM 1429 C CA . LEU A 1 182 ? 5.420 -6.934 -17.535 1.00 92.38 182 LEU A CA 1
ATOM 1430 C C . LEU A 1 182 ? 4.539 -6.399 -18.671 1.00 92.38 182 LEU A C 1
ATOM 1432 O O . LEU A 1 182 ? 4.819 -6.662 -19.839 1.00 92.38 182 LEU A O 1
ATOM 1436 N N . GLN A 1 183 ? 3.478 -5.659 -18.335 1.00 90.38 183 GLN A N 1
ATOM 1437 C CA . GLN A 1 183 ? 2.528 -5.118 -19.314 1.00 90.38 183 GLN A CA 1
ATOM 1438 C C . GLN A 1 183 ? 3.001 -3.793 -19.934 1.00 90.38 183 GLN A C 1
ATOM 1440 O O . GLN A 1 183 ? 2.651 -3.490 -21.074 1.00 90.38 183 GLN A O 1
ATOM 1445 N N . HIS A 1 184 ? 3.814 -3.021 -19.209 1.00 90.00 184 HIS A N 1
ATOM 1446 C CA . HIS A 1 184 ? 4.317 -1.710 -19.626 1.00 90.00 184 HIS A CA 1
ATOM 1447 C C . HIS A 1 184 ? 5.820 -1.551 -19.334 1.00 90.00 184 HIS A C 1
ATOM 1449 O O . HIS A 1 184 ? 6.221 -0.654 -18.580 1.00 90.00 184 HIS A O 1
ATOM 1455 N N . PRO A 1 185 ? 6.687 -2.388 -19.930 1.00 89.12 185 PRO A N 1
ATOM 1456 C CA . PRO A 1 185 ? 8.098 -2.407 -19.565 1.00 89.12 185 PRO A CA 1
ATOM 1457 C C . PRO A 1 185 ? 8.805 -1.088 -19.901 1.00 89.12 185 PRO A C 1
ATOM 1459 O O . PRO A 1 185 ? 9.599 -0.611 -19.101 1.00 89.12 185 PRO A O 1
ATOM 1462 N N . HIS A 1 186 ? 8.445 -0.407 -20.993 1.00 86.75 186 HIS A N 1
ATOM 1463 C CA . HIS A 1 186 ? 9.034 0.894 -21.340 1.00 86.75 186 HIS A CA 1
ATOM 1464 C C . HIS A 1 186 ? 8.791 2.003 -20.300 1.00 86.75 186 HIS A C 1
ATOM 1466 O O . HIS A 1 186 ? 9.585 2.938 -20.211 1.00 86.75 186 HIS A O 1
ATOM 1472 N N . HIS A 1 187 ? 7.721 1.902 -19.502 1.00 86.62 187 HIS A N 1
ATOM 1473 C CA . HIS A 1 187 ? 7.385 2.896 -18.479 1.00 86.62 187 HIS A CA 1
ATOM 1474 C C . HIS A 1 187 ? 7.890 2.510 -17.085 1.00 86.62 187 HIS A C 1
ATOM 1476 O O . HIS A 1 187 ? 8.256 3.383 -16.302 1.00 86.62 187 HIS A O 1
ATOM 1482 N N . CYS A 1 188 ? 7.915 1.216 -16.761 1.00 90.62 188 CYS A N 1
ATOM 1483 C CA . CYS A 1 188 ? 8.179 0.752 -15.397 1.00 90.62 188 CYS A CA 1
ATOM 1484 C C . CYS A 1 188 ? 9.559 0.107 -15.214 1.00 90.62 188 CYS A C 1
ATOM 1486 O O . CYS A 1 188 ? 10.082 0.125 -14.101 1.00 90.62 188 CYS A O 1
ATOM 1488 N N . LEU A 1 189 ? 10.182 -0.425 -16.272 1.00 90.69 189 LEU A N 1
ATOM 1489 C CA . LEU A 1 189 ? 11.448 -1.159 -16.161 1.00 90.69 189 LEU A CA 1
ATOM 1490 C C . LEU A 1 189 ? 12.577 -0.287 -15.608 1.00 90.69 189 LEU A C 1
ATOM 1492 O O . LEU A 1 189 ? 13.329 -0.733 -14.749 1.00 90.69 189 LEU A O 1
ATOM 1496 N N . LEU A 1 190 ? 12.654 0.974 -16.035 1.00 90.44 190 LEU A N 1
ATOM 1497 C CA . LEU A 1 190 ? 13.664 1.915 -15.542 1.00 90.44 190 LEU A CA 1
ATOM 1498 C C . LEU A 1 190 ? 13.495 2.228 -14.052 1.00 90.44 190 LEU A C 1
ATOM 1500 O O . LEU A 1 190 ? 14.480 2.468 -13.362 1.00 90.44 190 LEU A O 1
ATOM 1504 N N . VAL A 1 191 ? 12.264 2.177 -13.536 1.00 91.69 191 VAL A N 1
ATOM 1505 C CA . VAL A 1 191 ? 11.997 2.353 -12.102 1.00 91.69 191 VAL A CA 1
ATOM 1506 C C . VAL A 1 191 ? 12.524 1.154 -11.318 1.00 91.69 191 VAL A C 1
ATOM 1508 O O . VAL A 1 191 ? 13.193 1.332 -10.305 1.00 91.69 191 VAL A O 1
ATOM 1511 N N . VAL A 1 192 ? 12.291 -0.066 -11.811 1.00 92.25 192 VAL A N 1
ATOM 1512 C CA . VAL A 1 192 ? 12.832 -1.292 -11.200 1.00 92.25 192 VAL A CA 1
ATOM 1513 C C . VAL A 1 192 ? 14.363 -1.315 -11.276 1.00 92.25 192 VAL A C 1
ATOM 1515 O O . VAL A 1 192 ? 15.019 -1.600 -10.278 1.00 92.25 192 VAL A O 1
ATOM 1518 N N . LEU A 1 193 ? 14.950 -0.950 -12.419 1.00 90.88 193 LEU A N 1
ATOM 1519 C CA . LEU A 1 193 ? 16.405 -0.872 -12.589 1.00 90.88 193 LEU A CA 1
ATOM 1520 C C . LEU A 1 193 ? 17.046 0.173 -11.675 1.00 90.88 193 LEU A C 1
ATOM 1522 O O . LEU A 1 193 ? 18.111 -0.087 -11.121 1.00 90.88 193 LEU A O 1
ATOM 1526 N N . ALA A 1 194 ? 16.398 1.320 -11.459 1.00 90.19 194 ALA A N 1
ATOM 1527 C CA . ALA A 1 194 ? 16.873 2.318 -10.505 1.00 90.19 194 ALA A CA 1
ATOM 1528 C C . ALA A 1 194 ? 16.966 1.748 -9.079 1.00 90.19 194 ALA A C 1
ATOM 1530 O O . ALA A 1 194 ? 17.936 2.019 -8.376 1.00 90.19 194 ALA A O 1
ATOM 1531 N N . LEU A 1 195 ? 16.005 0.908 -8.672 1.00 89.06 195 LEU A N 1
ATOM 1532 C CA . LEU A 1 195 ? 16.039 0.229 -7.373 1.00 89.06 195 LEU A CA 1
ATOM 1533 C C . LEU A 1 195 ? 17.163 -0.805 -7.306 1.00 89.06 195 LEU A C 1
ATOM 1535 O O . LEU A 1 195 ? 17.887 -0.841 -6.320 1.00 89.06 195 LEU A O 1
ATOM 1539 N N . VAL A 1 196 ? 17.350 -1.615 -8.354 1.00 89.38 196 VAL A N 1
ATOM 1540 C CA . VAL A 1 196 ? 18.436 -2.613 -8.423 1.00 89.38 196 VAL A CA 1
ATOM 1541 C C . VAL A 1 196 ? 19.818 -1.952 -8.394 1.00 89.38 196 VAL A C 1
ATOM 1543 O O . VAL A 1 196 ? 20.750 -2.487 -7.792 1.00 89.38 196 VAL A O 1
ATOM 1546 N N . ASN A 1 197 ? 19.949 -0.786 -9.025 1.00 88.12 197 ASN A N 1
ATOM 1547 C CA . ASN A 1 197 ? 21.203 -0.052 -9.160 1.00 88.12 197 ASN A CA 1
ATOM 1548 C C . ASN A 1 197 ? 21.454 0.955 -8.021 1.00 88.12 197 ASN A C 1
ATOM 1550 O O . ASN A 1 197 ? 22.444 1.681 -8.084 1.00 88.12 197 ASN A O 1
ATOM 1554 N N . ALA A 1 198 ? 20.626 0.989 -6.970 1.00 84.31 198 ALA A N 1
ATOM 1555 C CA . ALA A 1 198 ? 20.705 1.996 -5.904 1.00 84.31 198 ALA A CA 1
ATOM 1556 C C . ALA A 1 198 ? 22.098 2.111 -5.244 1.00 84.31 198 ALA A C 1
ATOM 1558 O O . ALA A 1 198 ? 22.518 3.209 -4.892 1.00 84.31 198 ALA A O 1
ATOM 1559 N N . ASN A 1 199 ? 22.845 1.003 -5.141 1.00 79.56 199 ASN A N 1
ATOM 1560 C CA . ASN A 1 199 ? 24.180 0.966 -4.522 1.00 79.56 199 ASN A CA 1
ATOM 1561 C C . ASN A 1 199 ? 25.342 0.860 -5.534 1.00 79.56 199 ASN A C 1
ATOM 1563 O O . ASN A 1 199 ? 26.495 0.665 -5.137 1.00 79.56 199 ASN A O 1
ATOM 1567 N N . LYS A 1 200 ? 25.075 0.961 -6.844 1.00 75.25 200 LYS A N 1
ATOM 1568 C CA . LYS A 1 200 ? 26.090 0.719 -7.889 1.00 75.25 200 LYS A CA 1
ATOM 1569 C C . LYS A 1 200 ? 27.185 1.793 -7.902 1.00 75.25 200 LYS A C 1
ATOM 1571 O O . LYS A 1 200 ? 28.356 1.457 -8.080 1.00 75.25 200 LYS A O 1
ATOM 1576 N N . ASP A 1 201 ? 26.836 3.046 -7.612 1.00 69.19 201 ASP A N 1
ATOM 1577 C CA . ASP A 1 201 ? 27.785 4.168 -7.573 1.00 69.19 201 ASP A CA 1
ATOM 1578 C C . ASP A 1 201 ? 28.854 4.003 -6.484 1.00 69.19 201 ASP A C 1
ATOM 1580 O O . ASP A 1 201 ? 30.044 4.215 -6.727 1.00 69.19 201 ASP A O 1
ATOM 1584 N N . GLU A 1 202 ? 28.476 3.543 -5.287 1.00 67.00 202 GLU A N 1
ATOM 1585 C CA . GLU A 1 202 ? 29.445 3.321 -4.211 1.00 67.00 202 GLU A CA 1
ATOM 1586 C C . GLU A 1 202 ? 30.498 2.266 -4.571 1.00 67.00 202 GLU A C 1
ATOM 1588 O O . GLU A 1 202 ? 31.664 2.386 -4.182 1.00 67.00 202 GLU A O 1
ATOM 1593 N N . CYS A 1 203 ? 30.097 1.219 -5.292 1.00 65.12 203 CYS A N 1
ATOM 1594 C CA . CYS A 1 203 ? 30.998 0.157 -5.727 1.00 65.12 203 CYS A CA 1
ATOM 1595 C C . CYS A 1 203 ? 32.041 0.682 -6.727 1.00 65.12 203 CYS A C 1
ATOM 1597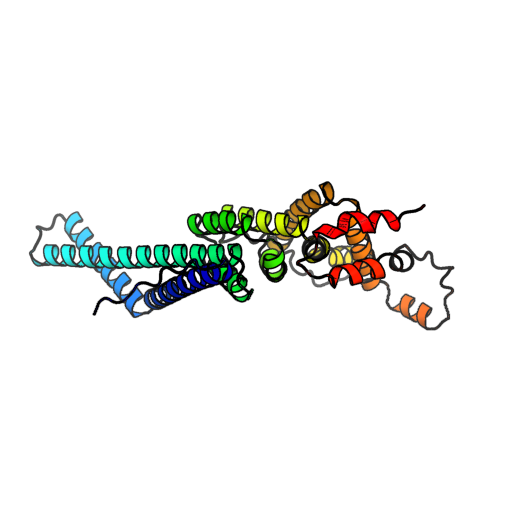 O O . CYS A 1 203 ? 33.228 0.370 -6.597 1.00 65.12 203 CYS A O 1
ATOM 1599 N N . LEU A 1 204 ? 31.628 1.533 -7.672 1.00 64.94 204 LEU A N 1
ATOM 1600 C CA . LEU A 1 204 ? 32.518 2.127 -8.676 1.00 64.94 204 LEU A CA 1
ATOM 1601 C C . LEU A 1 204 ? 33.508 3.127 -8.060 1.00 64.94 204 LEU A C 1
ATOM 1603 O O . LEU A 1 204 ? 34.697 3.137 -8.403 1.00 64.94 204 LEU A O 1
ATOM 1607 N N . LEU A 1 205 ? 33.055 3.916 -7.081 1.00 65.31 205 LEU A N 1
ATOM 1608 C CA . LEU A 1 205 ? 33.908 4.856 -6.351 1.00 65.31 205 LEU A CA 1
ATOM 1609 C C . LEU A 1 205 ? 34.975 4.138 -5.504 1.00 65.31 205 LEU A C 1
ATOM 1611 O O . LEU A 1 205 ? 36.128 4.577 -5.482 1.00 65.31 205 LEU A O 1
ATOM 1615 N N . LYS A 1 206 ? 34.627 3.012 -4.861 1.00 62.38 206 LYS A N 1
ATOM 1616 C CA . LYS A 1 206 ? 35.565 2.176 -4.080 1.00 62.38 206 LYS A CA 1
ATOM 1617 C C . LYS A 1 206 ? 36.647 1.529 -4.953 1.00 62.38 206 LYS A C 1
ATOM 1619 O O . LYS A 1 206 ? 37.777 1.383 -4.494 1.00 62.38 206 LYS A O 1
ATOM 1624 N N . SER A 1 207 ? 36.324 1.170 -6.197 1.00 59.81 207 SER A N 1
ATOM 1625 C CA . SER A 1 207 ? 37.279 0.558 -7.133 1.00 59.81 207 SER A CA 1
ATOM 1626 C C . SER A 1 207 ? 38.269 1.563 -7.736 1.00 59.81 207 SER A C 1
ATOM 1628 O O . SER A 1 207 ? 39.391 1.191 -8.067 1.00 59.81 207 SER A O 1
ATOM 1630 N N . THR A 1 208 ? 37.867 2.828 -7.889 1.00 57.34 208 THR A N 1
ATOM 1631 C CA . THR A 1 208 ? 38.651 3.843 -8.622 1.00 57.34 208 THR A CA 1
ATOM 1632 C C . THR A 1 208 ? 39.519 4.705 -7.698 1.00 57.34 208 THR A C 1
ATOM 1634 O O . THR A 1 208 ? 40.581 5.183 -8.095 1.00 57.34 208 THR A O 1
ATOM 1637 N N . ARG A 1 209 ? 39.103 4.901 -6.441 1.00 54.34 209 ARG A N 1
ATOM 1638 C CA . ARG A 1 209 ? 39.853 5.657 -5.428 1.00 54.34 209 ARG A CA 1
ATOM 1639 C C . ARG A 1 209 ? 40.279 4.719 -4.305 1.00 54.34 209 ARG A C 1
ATOM 1641 O O . ARG A 1 209 ? 39.516 4.459 -3.378 1.00 54.34 209 ARG A O 1
ATOM 1648 N N . GLY A 1 210 ? 41.508 4.208 -4.381 1.00 49.16 210 GLY A N 1
ATOM 1649 C CA . GLY A 1 210 ? 42.095 3.407 -3.307 1.00 49.16 210 GLY A CA 1
ATOM 1650 C C . GLY A 1 210 ? 41.968 4.103 -1.945 1.00 49.16 210 GLY A C 1
ATOM 1651 O O . GLY A 1 210 ? 42.260 5.289 -1.839 1.00 49.16 210 GLY A O 1
ATOM 1652 N N . LYS A 1 211 ? 41.500 3.351 -0.933 1.00 48.84 211 LYS A N 1
ATOM 1653 C CA . LYS A 1 211 ? 41.477 3.647 0.520 1.00 48.84 211 LYS A CA 1
ATOM 1654 C C . LYS A 1 211 ? 41.710 5.122 0.909 1.00 48.84 211 LYS A C 1
ATOM 1656 O O . LYS A 1 211 ? 42.659 5.429 1.622 1.00 48.84 211 LYS A O 1
ATOM 1661 N N . GLN A 1 212 ? 40.828 6.036 0.517 1.00 44.00 212 GLN A N 1
ATOM 1662 C CA . GLN A 1 212 ? 40.765 7.360 1.137 1.00 44.00 212 GLN A CA 1
ATOM 1663 C C . GLN A 1 212 ? 39.312 7.729 1.416 1.00 44.00 212 GLN A C 1
ATOM 1665 O O . GLN A 1 212 ? 38.545 8.024 0.507 1.00 44.00 212 GLN A O 1
ATOM 1670 N N . SER A 1 213 ? 38.972 7.636 2.707 1.00 48.41 213 SER A N 1
ATOM 1671 C CA . SER A 1 213 ? 37.909 8.339 3.435 1.00 48.41 213 SER A CA 1
ATOM 1672 C C . SER A 1 213 ? 36.796 8.949 2.569 1.00 48.41 213 SER A C 1
ATOM 1674 O O . SER A 1 213 ? 36.692 10.167 2.431 1.00 48.41 213 SER A O 1
ATOM 1676 N N . SER A 1 214 ? 35.937 8.108 1.988 1.00 45.84 214 SER A N 1
ATOM 1677 C CA . SER A 1 214 ? 34.583 8.551 1.666 1.00 45.84 214 SER A CA 1
ATOM 1678 C C . SER A 1 214 ? 33.733 8.266 2.893 1.00 45.84 214 SER A C 1
ATOM 1680 O O . SER A 1 214 ? 33.779 7.178 3.465 1.00 45.84 214 SER A O 1
ATOM 1682 N N . ARG A 1 215 ? 33.031 9.300 3.345 1.00 45.88 215 ARG A N 1
ATOM 1683 C CA . ARG A 1 215 ? 32.030 9.267 4.406 1.00 45.88 215 ARG A CA 1
ATOM 1684 C C . ARG A 1 215 ? 31.022 8.177 4.032 1.00 45.88 215 ARG A C 1
ATOM 1686 O O . ARG A 1 215 ? 30.155 8.426 3.206 1.00 45.88 215 ARG A O 1
ATOM 1693 N N . SER A 1 216 ? 31.217 6.961 4.543 1.00 45.53 216 SER A N 1
ATOM 1694 C CA . SER A 1 216 ? 30.355 5.820 4.254 1.00 45.53 216 SER A CA 1
ATOM 1695 C C . SER A 1 216 ? 28.952 6.205 4.688 1.00 45.53 216 SER A C 1
ATOM 1697 O O . SER A 1 216 ? 28.720 6.382 5.888 1.00 45.53 216 SER A O 1
ATOM 1699 N N . VAL A 1 217 ? 28.039 6.384 3.734 1.00 50.72 217 VAL A N 1
ATOM 1700 C CA . VAL A 1 217 ? 26.621 6.382 4.075 1.00 50.72 217 VAL A CA 1
ATOM 1701 C C . VAL A 1 217 ? 26.383 5.010 4.713 1.00 50.72 217 VAL A C 1
ATOM 1703 O O . VAL A 1 217 ? 26.883 4.007 4.187 1.00 50.72 217 VAL A O 1
ATOM 1706 N N . PRO A 1 218 ? 25.778 4.937 5.910 1.00 51.22 218 PRO A N 1
ATOM 1707 C CA . PRO A 1 218 ? 25.472 3.656 6.523 1.00 51.22 218 PRO A CA 1
ATOM 1708 C C . PRO A 1 218 ? 24.757 2.778 5.497 1.00 51.22 218 PRO A C 1
ATOM 1710 O O . PRO A 1 218 ? 23.857 3.241 4.801 1.00 51.22 218 PRO A O 1
ATOM 1713 N N . ARG A 1 219 ? 25.197 1.523 5.359 1.00 58.09 219 ARG A N 1
ATOM 1714 C CA . ARG A 1 219 ? 24.439 0.535 4.591 1.00 58.09 219 ARG A CA 1
ATOM 1715 C C . ARG A 1 219 ? 23.125 0.330 5.323 1.00 58.09 219 ARG A C 1
ATOM 1717 O O . ARG A 1 219 ? 23.077 -0.421 6.295 1.00 58.09 219 ARG A O 1
ATOM 1724 N N . ASP A 1 220 ? 22.095 1.030 4.878 1.00 67.06 220 ASP A N 1
ATOM 1725 C CA . ASP A 1 220 ? 20.756 0.850 5.403 1.00 67.06 220 ASP A CA 1
ATOM 1726 C C . ASP A 1 220 ? 20.310 -0.561 5.009 1.00 67.06 220 ASP A C 1
ATOM 1728 O O . ASP A 1 220 ? 20.159 -0.863 3.824 1.00 67.06 220 ASP A O 1
ATOM 1732 N N . ALA A 1 221 ? 20.137 -1.443 5.998 1.00 70.88 221 ALA A N 1
ATOM 1733 C CA . ALA A 1 221 ? 19.686 -2.824 5.790 1.00 70.88 221 ALA A CA 1
ATOM 1734 C C . ALA A 1 221 ? 18.398 -2.881 4.950 1.00 70.88 221 ALA A C 1
ATOM 1736 O O . ALA A 1 221 ? 18.226 -3.765 4.114 1.00 70.88 221 ALA A O 1
ATOM 1737 N N . VAL A 1 222 ? 17.560 -1.857 5.112 1.00 72.44 222 VAL A N 1
ATOM 1738 C CA . VAL A 1 222 ? 16.364 -1.602 4.315 1.00 72.44 222 VAL A CA 1
ATOM 1739 C C . VAL A 1 222 ? 16.698 -1.514 2.822 1.00 72.44 222 VAL A C 1
ATOM 1741 O O . VAL A 1 222 ? 16.069 -2.188 2.020 1.00 72.44 222 VAL A O 1
ATOM 1744 N N . THR A 1 223 ? 17.711 -0.742 2.416 1.00 78.88 223 THR A N 1
ATOM 1745 C CA . THR A 1 223 ? 18.098 -0.581 1.000 1.00 78.88 223 THR A CA 1
ATOM 1746 C C . THR A 1 223 ? 18.554 -1.899 0.373 1.00 78.88 223 THR A C 1
ATOM 1748 O O . THR A 1 223 ? 18.198 -2.183 -0.770 1.00 78.88 223 THR A O 1
ATOM 1751 N N . GLU A 1 224 ? 19.278 -2.737 1.116 1.00 82.25 224 GLU A N 1
ATOM 1752 C CA . GLU A 1 224 ? 19.674 -4.077 0.655 1.00 82.25 224 GLU A CA 1
ATOM 1753 C C . GLU A 1 224 ? 18.463 -4.999 0.444 1.00 82.25 224 GLU A C 1
ATOM 1755 O O . GLU A 1 224 ? 18.394 -5.717 -0.558 1.00 82.25 224 GLU A O 1
ATOM 1760 N N . GLU A 1 225 ? 17.469 -4.936 1.334 1.00 83.12 225 GLU A N 1
ATOM 1761 C CA . GLU A 1 225 ? 16.205 -5.661 1.183 1.00 83.12 225 GLU A CA 1
ATOM 1762 C C . GLU A 1 225 ? 15.421 -5.178 -0.049 1.00 83.12 225 GLU A C 1
ATOM 1764 O O . GLU A 1 225 ? 15.012 -5.999 -0.876 1.00 83.12 225 GLU A O 1
ATOM 1769 N N . ARG A 1 226 ? 15.315 -3.854 -0.257 1.00 85.06 226 ARG A N 1
ATOM 1770 C CA . ARG A 1 226 ? 14.676 -3.278 -1.459 1.00 85.06 226 ARG A CA 1
ATOM 1771 C C . ARG A 1 226 ? 15.337 -3.772 -2.738 1.00 85.06 226 ARG A C 1
ATOM 1773 O O . ARG A 1 226 ? 14.651 -4.146 -3.688 1.00 85.06 226 ARG A O 1
ATOM 1780 N N . MET A 1 227 ? 16.670 -3.775 -2.769 1.00 88.12 227 MET A N 1
ATOM 1781 C CA . MET A 1 227 ? 17.435 -4.243 -3.923 1.00 88.12 227 MET A CA 1
ATOM 1782 C C . MET A 1 227 ? 17.194 -5.725 -4.198 1.00 88.12 227 MET A C 1
ATOM 1784 O O . MET A 1 227 ? 17.087 -6.115 -5.360 1.00 88.12 227 MET A O 1
ATOM 1788 N N . LYS A 1 228 ? 17.111 -6.557 -3.154 1.00 88.25 228 LYS A N 1
ATOM 1789 C CA . LYS A 1 228 ? 16.828 -7.986 -3.304 1.00 88.25 228 LYS A CA 1
ATOM 1790 C C . LYS A 1 228 ? 15.4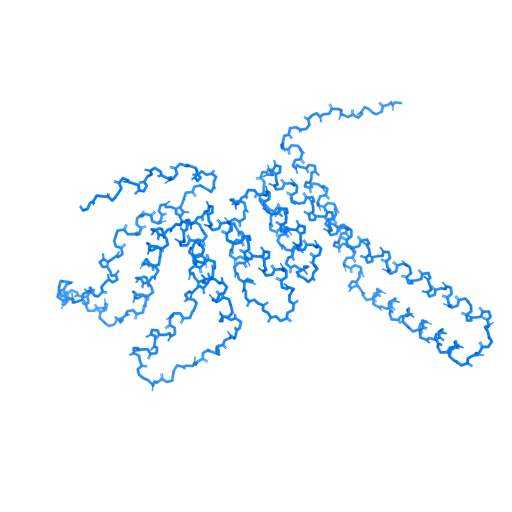48 -8.212 -3.925 1.00 88.25 228 LYS A C 1
ATOM 1792 O O . LYS A 1 228 ? 15.351 -8.918 -4.926 1.00 88.25 228 LYS A O 1
ATOM 1797 N N . GLU A 1 229 ? 14.409 -7.570 -3.396 1.00 88.81 229 GLU A N 1
ATOM 1798 C CA . GLU A 1 229 ? 13.054 -7.673 -3.952 1.00 88.81 229 GLU A CA 1
ATOM 1799 C C . GLU A 1 229 ? 12.982 -7.149 -5.394 1.00 88.81 229 GLU A C 1
ATOM 1801 O O . GLU A 1 229 ? 12.370 -7.783 -6.258 1.00 88.81 229 GLU A O 1
ATOM 1806 N N . ALA A 1 230 ? 13.660 -6.031 -5.681 1.00 91.56 230 ALA A N 1
ATOM 1807 C CA . ALA A 1 230 ? 13.737 -5.460 -7.025 1.00 91.56 230 ALA A CA 1
ATOM 1808 C C . ALA A 1 230 ? 14.394 -6.420 -8.024 1.00 91.56 230 ALA A C 1
ATOM 1810 O O . ALA A 1 230 ? 13.909 -6.560 -9.146 1.00 91.56 230 ALA A O 1
ATOM 1811 N N . LYS A 1 231 ? 15.475 -7.101 -7.617 1.00 92.12 231 LYS A N 1
ATOM 1812 C CA . LYS A 1 231 ? 16.164 -8.100 -8.447 1.00 92.12 231 LYS A CA 1
ATOM 1813 C C . LYS A 1 231 ? 15.253 -9.273 -8.777 1.00 92.12 231 LYS A C 1
ATOM 1815 O O . LYS A 1 231 ? 15.169 -9.655 -9.935 1.00 92.12 231 LYS A O 1
ATOM 1820 N N . GLU A 1 232 ? 14.503 -9.778 -7.800 1.00 92.44 232 GLU A N 1
ATOM 1821 C CA . GLU A 1 232 ? 13.544 -10.861 -8.039 1.00 92.44 232 GLU A CA 1
ATOM 1822 C C . GLU A 1 232 ? 12.449 -10.453 -9.042 1.00 92.44 232 GLU A C 1
ATOM 1824 O O . GLU A 1 232 ? 12.048 -11.252 -9.889 1.00 92.44 232 GLU A O 1
ATOM 1829 N N . VAL A 1 233 ? 11.970 -9.203 -8.984 1.00 93.31 233 VAL A N 1
ATOM 1830 C CA . VAL A 1 233 ? 11.039 -8.667 -9.992 1.00 93.31 233 VAL A CA 1
ATOM 1831 C C . VAL A 1 233 ? 11.716 -8.567 -11.361 1.00 93.31 233 VAL A C 1
ATOM 1833 O O . VAL A 1 233 ? 11.126 -8.982 -12.358 1.00 93.31 233 VAL A O 1
ATOM 1836 N N . LEU A 1 234 ? 12.944 -8.048 -11.424 1.00 94.19 234 LEU A N 1
ATOM 1837 C CA . LEU A 1 234 ? 13.699 -7.901 -12.668 1.00 94.19 234 LEU A CA 1
ATOM 1838 C C . LEU A 1 234 ? 13.962 -9.251 -13.345 1.00 94.19 234 LEU A C 1
ATOM 1840 O O . LEU A 1 234 ? 13.768 -9.363 -14.552 1.00 94.19 234 LEU A O 1
ATOM 1844 N N . ASP A 1 235 ? 14.335 -10.281 -12.585 1.00 94.44 235 ASP A N 1
ATOM 1845 C CA . ASP A 1 235 ? 14.582 -11.626 -13.112 1.00 94.44 235 ASP A CA 1
ATOM 1846 C C . ASP A 1 235 ? 13.314 -12.227 -13.735 1.00 94.44 235 ASP A C 1
ATOM 1848 O O . ASP A 1 235 ? 13.361 -12.798 -14.826 1.00 94.44 235 ASP A O 1
ATOM 1852 N N . MET A 1 236 ? 12.152 -12.016 -13.112 1.00 93.94 236 MET A N 1
ATOM 1853 C CA . MET A 1 236 ? 10.862 -12.424 -13.680 1.00 93.94 236 MET A CA 1
ATOM 1854 C C . MET A 1 236 ? 10.531 -11.670 -14.977 1.00 93.94 236 MET A C 1
ATOM 1856 O O . MET A 1 236 ? 10.007 -12.261 -15.923 1.00 93.94 236 MET A O 1
ATOM 1860 N N . VAL A 1 237 ? 10.845 -10.373 -15.046 1.00 93.25 237 VAL A N 1
ATOM 1861 C CA . VAL A 1 237 ? 10.655 -9.566 -16.263 1.00 93.25 237 VAL A CA 1
ATOM 1862 C C . VAL A 1 237 ? 11.622 -10.000 -17.364 1.00 93.25 237 VAL A C 1
ATOM 1864 O O . VAL A 1 237 ? 11.214 -10.092 -18.521 1.00 93.25 237 VAL A O 1
ATOM 1867 N N . ARG A 1 238 ? 12.866 -10.343 -17.016 1.00 94.38 238 ARG A N 1
ATOM 1868 C CA . ARG A 1 238 ? 13.897 -10.827 -17.943 1.00 94.38 238 ARG A CA 1
ATOM 1869 C C . ARG A 1 238 ? 13.472 -12.105 -18.659 1.00 94.38 238 ARG A C 1
ATOM 1871 O O . ARG A 1 238 ? 13.763 -12.252 -19.840 1.00 94.38 238 ARG A O 1
ATOM 1878 N N . VAL A 1 239 ? 12.748 -13.000 -17.985 1.00 94.25 239 VAL A N 1
ATOM 1879 C CA . VAL A 1 239 ? 12.214 -14.220 -18.615 1.00 94.25 239 VAL A CA 1
ATOM 1880 C C . VAL A 1 239 ? 11.219 -13.895 -19.736 1.00 94.25 239 VAL A C 1
ATOM 1882 O O . VAL A 1 239 ? 11.226 -14.569 -20.763 1.00 94.25 239 VAL A O 1
ATOM 1885 N N . GLN A 1 240 ? 10.374 -12.870 -19.572 1.00 92.00 240 GLN A N 1
ATOM 1886 C CA . GLN A 1 240 ? 9.365 -12.509 -20.581 1.00 92.00 240 GLN A CA 1
ATOM 1887 C C . GLN A 1 240 ? 9.887 -11.544 -21.652 1.00 92.00 240 GLN A C 1
ATOM 1889 O O . GLN A 1 240 ? 9.531 -11.680 -22.821 1.00 92.00 240 GLN A O 1
ATOM 1894 N N . HIS A 1 241 ? 10.736 -10.588 -21.269 1.00 89.75 241 HIS A N 1
ATOM 1895 C CA . HIS A 1 241 ? 11.247 -9.520 -22.135 1.00 89.75 241 HIS A CA 1
ATOM 1896 C C . HIS A 1 241 ? 12.789 -9.469 -22.124 1.00 89.75 241 HIS A C 1
ATOM 1898 O O . HIS A 1 241 ? 13.363 -8.450 -21.737 1.00 89.75 241 HIS A O 1
ATOM 1904 N N . PRO A 1 242 ? 13.492 -10.542 -22.541 1.00 90.38 242 PRO A N 1
ATOM 1905 C CA . PRO A 1 242 ? 14.941 -10.672 -22.353 1.00 90.38 242 PRO A CA 1
ATOM 1906 C C . PRO A 1 242 ? 15.749 -9.611 -23.104 1.00 90.38 242 PRO A C 1
ATOM 1908 O O . PRO A 1 242 ? 16.667 -9.028 -22.536 1.00 90.38 242 PRO A O 1
ATOM 1911 N N . VAL A 1 243 ? 15.383 -9.332 -24.361 1.00 88.12 243 VAL A N 1
ATOM 1912 C CA . VAL A 1 243 ? 16.064 -8.325 -25.191 1.00 88.12 243 VAL A CA 1
ATOM 1913 C C . VAL A 1 243 ? 15.906 -6.947 -24.565 1.00 88.12 243 VAL A C 1
ATOM 1915 O O . VAL A 1 243 ? 16.888 -6.260 -24.333 1.00 88.12 243 VAL A O 1
ATOM 1918 N N . LEU A 1 244 ? 14.678 -6.581 -24.200 1.00 87.00 244 LEU A N 1
ATOM 1919 C CA . LEU A 1 244 ? 14.381 -5.264 -23.654 1.00 87.00 244 LEU A CA 1
ATOM 1920 C C . LEU A 1 244 ? 15.078 -5.018 -22.307 1.00 87.00 244 LEU A C 1
ATOM 1922 O O . LEU A 1 244 ? 15.559 -3.917 -22.055 1.00 87.00 244 LEU A O 1
ATOM 1926 N N . VAL A 1 245 ? 15.148 -6.039 -21.446 1.00 89.75 245 VAL A N 1
ATOM 1927 C CA . VAL A 1 245 ? 15.899 -5.951 -20.187 1.00 89.75 245 VAL A CA 1
ATOM 1928 C C . VAL A 1 245 ? 17.389 -5.779 -20.454 1.00 89.75 245 VAL A C 1
ATOM 1930 O O . VAL A 1 245 ? 17.992 -4.891 -19.863 1.00 89.75 245 VAL A O 1
ATOM 1933 N N . TRP A 1 246 ? 17.962 -6.557 -21.373 1.00 88.81 246 TRP A N 1
ATOM 1934 C CA . TRP A 1 246 ? 19.374 -6.440 -21.734 1.00 88.81 246 TRP A CA 1
ATOM 1935 C C . TRP A 1 246 ? 19.721 -5.053 -22.299 1.00 88.81 246 TRP A C 1
ATOM 1937 O O . TRP A 1 246 ? 20.699 -4.443 -21.872 1.00 88.81 246 TRP A O 1
ATOM 1947 N N . GLU A 1 247 ? 18.883 -4.516 -23.190 1.00 85.94 247 GLU A N 1
ATOM 1948 C CA . GLU A 1 247 ? 19.045 -3.164 -23.739 1.00 85.94 247 GLU A CA 1
ATOM 1949 C C . GLU A 1 247 ? 18.958 -2.088 -22.647 1.00 85.94 247 GLU A C 1
ATOM 1951 O O . GLU A 1 247 ? 19.772 -1.165 -22.616 1.00 85.94 247 GLU A O 1
ATOM 1956 N N . ALA A 1 248 ? 17.986 -2.201 -21.735 1.00 87.25 248 ALA A N 1
ATOM 1957 C CA . ALA A 1 248 ? 17.809 -1.248 -20.643 1.00 87.25 248 ALA A CA 1
ATOM 1958 C C . ALA A 1 248 ? 18.962 -1.303 -19.629 1.00 87.25 248 ALA A C 1
ATOM 1960 O O . ALA A 1 248 ? 19.421 -0.261 -19.167 1.00 87.25 248 ALA A O 1
ATOM 1961 N N . GLU A 1 249 ? 19.442 -2.502 -19.291 1.00 88.81 249 GLU A N 1
ATOM 1962 C CA . GLU A 1 249 ? 20.595 -2.699 -18.410 1.00 88.81 249 GLU A CA 1
ATOM 1963 C C . GLU A 1 249 ? 21.869 -2.123 -19.026 1.00 88.81 249 GLU A C 1
ATOM 1965 O O . GLU A 1 249 ? 22.555 -1.349 -18.360 1.00 88.81 249 GLU A O 1
ATOM 1970 N N . GLY A 1 250 ? 22.140 -2.424 -20.301 1.00 84.94 250 GLY A N 1
ATOM 1971 C CA . GLY A 1 250 ? 23.286 -1.873 -21.025 1.00 84.94 250 GLY A CA 1
ATOM 1972 C C . GLY A 1 250 ? 23.247 -0.346 -21.088 1.00 84.94 250 GLY A C 1
ATOM 1973 O O . GLY A 1 250 ? 24.244 0.314 -20.801 1.00 84.94 250 GLY A O 1
ATOM 1974 N N . LEU A 1 251 ? 22.071 0.228 -21.365 1.00 84.94 251 LEU A N 1
ATOM 1975 C CA . LEU A 1 251 ? 21.871 1.675 -21.360 1.00 84.94 251 LEU A CA 1
ATOM 1976 C C . LEU A 1 251 ? 22.132 2.288 -19.975 1.00 84.94 251 LEU A C 1
ATOM 1978 O O . LEU A 1 251 ? 22.859 3.276 -19.860 1.00 84.94 251 LEU A O 1
ATOM 1982 N N . CYS A 1 252 ? 21.562 1.707 -18.915 1.00 86.94 252 CYS A N 1
ATOM 1983 C CA . CYS A 1 252 ? 21.787 2.168 -17.547 1.00 86.94 252 CYS A CA 1
ATOM 1984 C C . CYS A 1 252 ? 23.268 2.086 -17.154 1.00 86.94 252 CYS A C 1
ATOM 1986 O O . CYS A 1 252 ? 23.794 3.041 -16.588 1.00 86.94 252 CYS A O 1
ATOM 1988 N N . ASP A 1 253 ? 23.952 0.991 -17.478 1.00 84.75 253 ASP A N 1
ATOM 1989 C CA . ASP A 1 253 ? 25.361 0.787 -17.136 1.00 84.75 253 ASP A CA 1
ATOM 1990 C C . ASP A 1 253 ? 26.289 1.731 -17.900 1.00 84.75 253 ASP A C 1
ATOM 1992 O O . ASP A 1 253 ? 27.244 2.258 -17.319 1.00 84.75 253 ASP A O 1
ATOM 1996 N N . ALA A 1 254 ? 25.980 2.020 -19.165 1.00 83.50 254 ALA A N 1
ATOM 1997 C CA . ALA A 1 254 ? 26.691 3.021 -19.946 1.00 83.50 254 ALA A CA 1
ATOM 1998 C C . ALA A 1 254 ? 26.514 4.428 -19.353 1.00 83.50 254 ALA A C 1
ATOM 2000 O O . ALA A 1 254 ? 27.504 5.143 -19.186 1.00 83.50 254 ALA A O 1
ATOM 2001 N N . TYR A 1 255 ? 25.294 4.811 -18.952 1.00 84.56 255 TYR A N 1
ATOM 2002 C CA . TYR A 1 255 ? 25.050 6.099 -18.288 1.00 84.56 255 TYR A CA 1
ATOM 2003 C C . TYR A 1 255 ? 25.736 6.211 -16.926 1.00 84.56 255 TYR A C 1
ATOM 2005 O O . TYR A 1 255 ? 26.345 7.241 -16.639 1.00 84.56 255 TYR A O 1
ATOM 2013 N N . ILE A 1 256 ? 25.674 5.167 -16.095 1.00 84.81 256 ILE A N 1
ATOM 2014 C CA . ILE A 1 256 ? 26.340 5.138 -14.785 1.00 84.81 256 ILE A CA 1
ATOM 2015 C C . ILE A 1 256 ? 27.860 5.248 -14.969 1.00 84.81 256 ILE A C 1
ATOM 2017 O O . ILE A 1 256 ? 28.527 6.011 -14.265 1.00 84.81 256 ILE A O 1
ATOM 2021 N N . SER A 1 257 ? 28.415 4.528 -15.947 1.00 82.81 257 SER A N 1
ATOM 2022 C CA . SER A 1 257 ? 29.845 4.564 -16.271 1.00 82.81 257 SER A CA 1
ATOM 2023 C C . SER A 1 257 ? 30.277 5.932 -16.802 1.00 82.81 257 SER A C 1
ATOM 2025 O O . SER A 1 257 ? 31.322 6.444 -16.402 1.00 82.81 257 SER A O 1
ATOM 2027 N N . LEU A 1 258 ? 29.459 6.556 -17.658 1.00 81.81 258 LEU A N 1
ATOM 2028 C CA . LEU A 1 258 ? 29.691 7.906 -18.173 1.00 81.81 258 LEU A CA 1
ATOM 2029 C C . LEU A 1 258 ? 29.643 8.957 -17.057 1.00 81.81 258 LEU A C 1
ATOM 2031 O O . LEU A 1 258 ? 30.509 9.828 -17.001 1.00 81.81 258 LEU A O 1
ATOM 2035 N N . ALA A 1 259 ? 28.668 8.865 -16.149 1.00 83.31 259 ALA A N 1
ATOM 2036 C CA . ALA A 1 259 ? 28.531 9.777 -15.015 1.00 83.31 259 ALA A CA 1
ATOM 2037 C C . ALA A 1 259 ? 29.727 9.701 -14.050 1.00 83.31 259 ALA A C 1
ATOM 2039 O O . ALA A 1 259 ? 30.135 10.718 -13.490 1.00 83.31 259 ALA A O 1
ATOM 2040 N N . ASN A 1 260 ? 30.316 8.511 -13.894 1.00 81.44 260 ASN A N 1
ATOM 2041 C CA . ASN A 1 260 ? 31.481 8.268 -13.042 1.00 81.44 260 ASN A CA 1
ATOM 2042 C C . ASN A 1 260 ? 32.833 8.382 -13.785 1.00 81.44 260 ASN A C 1
ATOM 2044 O O . ASN A 1 260 ? 33.885 8.116 -13.196 1.00 81.44 260 ASN A O 1
ATOM 2048 N N . TYR A 1 261 ? 32.840 8.784 -15.061 1.00 79.81 261 TYR A N 1
ATOM 2049 C CA . TYR A 1 261 ? 34.064 8.936 -15.851 1.00 79.81 261 TYR A CA 1
ATOM 2050 C C . TYR A 1 261 ? 34.919 10.126 -15.376 1.00 79.81 261 TYR A C 1
ATOM 2052 O O . TYR A 1 261 ? 34.413 11.149 -14.910 1.00 79.81 261 TYR A O 1
ATOM 2060 N N . ASP A 1 262 ? 36.246 10.024 -15.513 1.00 77.19 262 ASP A N 1
ATOM 2061 C CA . ASP A 1 262 ? 37.173 11.056 -15.035 1.00 77.19 262 ASP A CA 1
ATOM 2062 C C . ASP A 1 262 ? 36.986 12.395 -15.776 1.00 77.19 262 ASP A C 1
ATOM 2064 O O . ASP A 1 262 ? 37.256 12.540 -16.974 1.00 77.19 262 ASP A O 1
ATOM 2068 N N . ALA A 1 263 ? 36.587 13.420 -15.021 1.00 72.88 263 ALA A N 1
ATOM 2069 C CA . ALA A 1 263 ? 36.350 14.770 -15.517 1.00 72.88 263 ALA A CA 1
ATOM 2070 C C . ALA A 1 263 ? 37.605 15.467 -16.084 1.00 72.88 263 ALA A C 1
ATOM 2072 O O . ALA A 1 263 ? 37.474 16.471 -16.792 1.00 72.88 263 ALA A O 1
ATOM 2073 N N . ARG A 1 264 ? 38.824 15.001 -15.766 1.00 71.81 264 ARG A N 1
ATOM 2074 C CA . ARG A 1 264 ? 40.068 15.515 -16.376 1.00 71.81 264 ARG A CA 1
ATOM 2075 C C . ARG A 1 264 ? 40.212 15.022 -17.813 1.00 71.81 264 ARG A C 1
ATOM 2077 O O . ARG A 1 264 ? 40.275 15.848 -18.718 1.00 71.81 264 ARG A O 1
ATOM 2084 N N . LYS A 1 265 ? 40.095 13.709 -18.019 1.00 70.25 265 LYS A N 1
ATOM 2085 C CA . LYS A 1 265 ? 40.107 13.074 -19.347 1.00 70.25 265 LYS A CA 1
ATOM 2086 C C . LYS A 1 265 ? 38.990 13.616 -20.244 1.00 70.25 265 LYS A C 1
ATOM 2088 O O . LYS A 1 265 ? 39.212 13.936 -21.404 1.00 70.25 265 LYS A O 1
ATOM 2093 N N . MET A 1 266 ? 37.800 13.847 -19.683 1.00 67.00 266 MET A N 1
ATOM 2094 C CA . MET A 1 266 ? 36.682 14.448 -20.427 1.00 67.00 266 MET A CA 1
ATOM 2095 C C . MET A 1 266 ? 36.918 15.920 -20.825 1.00 67.00 266 MET A C 1
ATOM 2097 O O . MET A 1 266 ? 36.321 16.422 -21.781 1.00 67.00 266 MET A O 1
ATOM 2101 N N . ARG A 1 267 ? 37.754 16.663 -20.087 1.00 67.44 267 ARG A N 1
ATOM 2102 C CA . ARG A 1 267 ? 38.170 18.020 -20.483 1.00 67.44 267 ARG A CA 1
ATOM 2103 C C . ARG A 1 267 ? 39.213 17.983 -21.594 1.00 67.44 267 ARG A C 1
ATOM 2105 O O . ARG A 1 267 ? 39.088 18.778 -22.515 1.00 67.44 267 ARG A O 1
ATOM 2112 N N . GLU A 1 268 ? 40.146 17.037 -21.544 1.00 66.81 268 GLU A N 1
ATOM 2113 C CA . GLU A 1 268 ? 41.167 16.824 -22.581 1.00 66.81 268 GLU A CA 1
ATOM 2114 C C . GLU A 1 268 ? 40.542 16.468 -23.942 1.00 66.81 268 GLU A C 1
ATOM 2116 O O . GLU A 1 268 ? 40.898 17.072 -24.957 1.00 66.81 268 GLU A O 1
ATOM 2121 N N . ILE A 1 269 ? 39.527 15.590 -23.943 1.00 67.00 269 ILE A N 1
ATOM 2122 C CA . ILE A 1 269 ? 38.722 15.248 -25.131 1.00 67.00 269 ILE A CA 1
ATOM 2123 C C . ILE A 1 269 ? 38.015 16.492 -25.698 1.00 67.00 269 ILE A C 1
ATOM 2125 O O . ILE A 1 269 ? 38.049 16.737 -26.900 1.00 67.00 269 ILE A O 1
ATOM 2129 N N . ARG A 1 270 ? 37.406 17.328 -24.841 1.00 63.44 270 ARG A N 1
ATOM 2130 C CA . ARG A 1 270 ? 36.717 18.561 -25.275 1.00 63.44 270 ARG A CA 1
ATOM 2131 C C . ARG A 1 270 ? 37.657 19.663 -25.756 1.00 63.44 270 ARG A C 1
ATOM 2133 O O . ARG A 1 270 ? 37.242 20.482 -26.567 1.00 63.44 270 ARG A O 1
ATOM 2140 N N . SER A 1 271 ? 38.898 19.700 -25.272 1.00 64.38 271 SER A N 1
ATOM 2141 C CA . SER A 1 271 ? 39.909 20.662 -25.724 1.00 64.38 271 SER A CA 1
ATOM 2142 C C . SER A 1 271 ? 40.567 20.295 -27.061 1.00 64.38 271 SER A C 1
ATOM 2144 O O . SER A 1 271 ? 41.454 21.017 -27.502 1.00 64.38 271 SER A O 1
ATOM 2146 N N . GLY A 1 272 ? 40.161 19.192 -27.708 1.00 56.25 272 GLY A N 1
ATOM 2147 C CA . GLY A 1 272 ? 40.676 18.782 -29.022 1.00 56.25 272 GLY A CA 1
ATOM 2148 C C . GLY A 1 272 ? 42.121 18.267 -29.015 1.00 56.25 272 GLY A C 1
ATOM 2149 O O . GLY A 1 272 ? 42.695 18.050 -30.075 1.00 56.25 272 GLY A O 1
ATOM 2150 N N . ALA A 1 273 ? 42.713 18.061 -27.834 1.00 53.22 273 ALA A N 1
ATOM 2151 C CA . ALA A 1 273 ? 44.086 17.576 -27.668 1.00 53.22 273 ALA A CA 1
ATOM 2152 C C . ALA A 1 273 ? 44.187 16.038 -27.666 1.00 53.22 273 ALA A C 1
ATOM 2154 O O . ALA A 1 273 ? 45.272 15.493 -27.478 1.00 53.22 273 ALA A O 1
ATOM 2155 N N . PHE A 1 274 ? 43.061 15.339 -27.836 1.00 45.06 274 PHE A N 1
ATOM 2156 C CA . PHE A 1 274 ? 42.962 13.892 -27.688 1.00 45.06 274 PHE A CA 1
ATOM 2157 C C . PHE A 1 274 ? 42.242 13.278 -28.889 1.00 45.06 274 PHE A C 1
ATOM 2159 O O . PHE A 1 274 ? 41.138 13.698 -29.233 1.00 45.06 274 PHE A O 1
ATOM 2166 N N . ASP A 1 275 ? 42.874 12.285 -29.510 1.00 47.53 275 ASP A N 1
ATOM 2167 C CA . ASP A 1 275 ? 42.321 11.516 -30.621 1.00 47.53 275 ASP A CA 1
ATOM 2168 C C . ASP A 1 275 ? 41.219 10.563 -30.099 1.00 47.53 275 ASP A C 1
ATOM 2170 O O . ASP A 1 275 ? 41.515 9.689 -29.271 1.00 47.53 275 ASP A O 1
ATOM 2174 N N . PRO A 1 276 ? 39.947 10.723 -30.515 1.00 47.56 276 PRO A N 1
ATOM 2175 C CA . PRO A 1 276 ? 38.837 9.904 -30.029 1.00 47.56 276 PRO A CA 1
ATOM 2176 C C . PRO A 1 276 ? 38.932 8.426 -30.443 1.00 47.56 276 PRO A C 1
ATOM 2178 O O . PRO A 1 276 ? 38.274 7.590 -29.817 1.00 47.56 276 PRO A O 1
ATOM 2181 N N . ASP A 1 277 ? 39.762 8.087 -31.435 1.00 45.03 277 ASP A N 1
ATOM 2182 C CA . ASP A 1 277 ? 39.973 6.706 -31.887 1.00 45.03 277 ASP A CA 1
ATOM 2183 C C . ASP A 1 277 ? 41.129 5.992 -31.175 1.00 45.03 277 ASP A C 1
ATOM 2185 O O . ASP A 1 277 ? 41.201 4.764 -31.202 1.00 45.03 277 ASP A O 1
ATOM 2189 N N . ASN A 1 278 ? 41.985 6.737 -30.467 1.00 42.62 278 ASN A N 1
ATOM 2190 C CA . ASN A 1 278 ? 43.108 6.191 -29.695 1.00 42.62 278 ASN A CA 1
ATOM 2191 C C . ASN A 1 278 ? 42.773 5.987 -28.207 1.00 42.62 278 ASN A C 1
ATOM 2193 O O . ASN A 1 278 ? 43.570 5.481 -27.414 1.00 42.62 278 ASN A O 1
ATOM 2197 N N . LEU A 1 279 ? 41.548 6.338 -27.818 1.00 42.66 279 LEU A N 1
ATOM 2198 C CA . LEU A 1 279 ? 40.940 5.736 -26.652 1.00 42.66 279 LEU A CA 1
ATOM 2199 C C . LEU A 1 279 ? 40.715 4.261 -26.997 1.00 42.66 279 LEU A C 1
ATOM 2201 O O . LEU A 1 279 ? 39.933 3.926 -27.888 1.00 42.66 279 LEU A O 1
ATOM 2205 N N . GLY A 1 280 ? 41.256 3.376 -26.162 1.00 37.94 280 GLY A N 1
ATOM 2206 C CA . GLY A 1 280 ? 40.420 2.305 -25.633 1.00 37.94 280 GLY A CA 1
ATOM 2207 C C . GLY A 1 280 ? 39.181 2.971 -25.037 1.00 37.94 280 GLY A C 1
ATOM 2208 O O . GLY A 1 280 ? 39.121 3.219 -23.837 1.00 37.94 280 GLY A O 1
ATOM 2209 N N . CYS A 1 281 ? 38.261 3.392 -25.911 1.00 40.19 281 CYS A N 1
ATOM 2210 C CA . CYS A 1 281 ? 36.976 3.974 -25.609 1.00 40.19 281 CYS A CA 1
ATOM 2211 C C . CYS A 1 281 ? 36.237 2.775 -25.060 1.00 40.19 281 CYS A C 1
ATOM 2213 O O . CYS A 1 281 ? 35.640 2.002 -25.802 1.00 40.19 281 CYS A O 1
ATOM 2215 N N . SER A 1 282 ? 36.492 2.508 -23.784 1.00 43.25 282 SER A N 1
ATOM 2216 C CA . SER A 1 282 ? 35.950 1.389 -23.055 1.00 43.25 282 SER A CA 1
ATOM 2217 C C . SER A 1 282 ? 34.448 1.600 -23.060 1.00 43.25 282 SER A C 1
ATOM 2219 O O . SER A 1 282 ? 33.944 2.412 -22.283 1.00 43.25 282 SER A O 1
ATOM 2221 N N . SER A 1 283 ? 33.812 0.934 -24.023 1.00 49.19 283 SER A N 1
ATOM 2222 C CA . SER A 1 283 ? 32.396 0.608 -24.152 1.00 49.19 283 SER A CA 1
ATOM 2223 C C . SER A 1 283 ? 31.401 1.775 -24.126 1.00 49.19 283 SER A C 1
ATOM 2225 O O . SER A 1 283 ? 30.733 2.022 -25.124 1.00 49.19 283 SER A O 1
ATOM 2227 N N . GLY A 1 284 ? 31.326 2.561 -23.054 1.00 43.28 284 GLY A N 1
ATOM 2228 C CA . GLY A 1 284 ? 30.143 3.363 -22.721 1.00 43.28 284 GLY A CA 1
ATOM 2229 C C . GLY A 1 284 ? 29.669 4.376 -23.775 1.00 43.28 284 GLY A C 1
ATOM 2230 O O . GLY A 1 284 ? 28.483 4.420 -24.071 1.00 43.28 284 GLY A O 1
ATOM 2231 N N . VAL A 1 285 ? 30.552 5.191 -24.371 1.00 43.19 285 VAL A N 1
ATOM 2232 C CA . VAL A 1 285 ? 30.122 6.285 -25.280 1.00 43.19 285 VAL A CA 1
ATOM 2233 C C . VAL A 1 285 ? 29.804 5.792 -26.695 1.00 43.19 285 VAL A C 1
ATOM 2235 O O . VAL A 1 285 ? 28.840 6.262 -27.295 1.00 43.19 285 VAL A O 1
ATOM 2238 N N . LYS A 1 286 ? 30.564 4.820 -27.222 1.00 48.44 286 LYS A N 1
ATOM 2239 C CA . LYS A 1 286 ? 30.258 4.178 -28.516 1.00 48.44 286 LYS A CA 1
ATOM 2240 C C . LYS A 1 286 ? 29.031 3.261 -28.406 1.00 48.44 286 LYS A C 1
ATOM 2242 O O . LYS A 1 286 ? 28.286 3.135 -29.373 1.00 48.44 286 LYS A O 1
ATOM 2247 N N . GLU A 1 287 ? 28.783 2.684 -27.228 1.00 51.25 287 GLU A N 1
ATOM 2248 C CA . GLU A 1 287 ? 27.599 1.867 -26.960 1.00 51.25 287 GLU A CA 1
ATOM 2249 C C . GLU A 1 287 ? 26.317 2.684 -26.794 1.00 51.25 287 GLU A C 1
ATOM 2251 O O . GLU A 1 287 ? 25.269 2.131 -27.061 1.00 51.25 287 GLU A O 1
ATOM 2256 N N . LEU A 1 288 ? 26.346 3.970 -26.421 1.00 52.41 288 LEU A N 1
ATOM 2257 C CA . LEU A 1 288 ? 25.130 4.775 -26.183 1.00 52.41 288 LEU A CA 1
ATOM 2258 C C . LEU A 1 288 ? 24.335 5.125 -27.459 1.00 52.41 288 LEU A C 1
ATOM 2260 O O . LEU A 1 288 ? 23.104 5.196 -27.420 1.00 52.41 288 LEU A O 1
ATOM 2264 N N . CYS A 1 289 ? 25.011 5.325 -28.596 1.00 51.34 289 CYS A N 1
ATOM 2265 C CA . CYS A 1 289 ? 24.398 5.869 -29.817 1.00 51.34 289 CYS A CA 1
ATOM 2266 C C . CYS A 1 289 ? 23.199 5.070 -30.388 1.00 51.34 289 CYS A C 1
ATOM 2268 O O . CYS A 1 289 ? 22.254 5.708 -30.860 1.00 51.34 289 CYS A O 1
ATOM 2270 N N . PRO A 1 290 ? 23.166 3.722 -30.362 1.00 54.69 290 PRO A N 1
ATOM 2271 C CA . PRO A 1 290 ? 22.017 2.956 -30.854 1.00 54.69 290 PRO A CA 1
ATOM 2272 C C . PRO A 1 290 ? 20.785 3.003 -29.932 1.00 54.69 290 PRO A C 1
ATOM 2274 O O . PRO A 1 290 ? 19.654 2.874 -30.404 1.00 54.69 290 PRO A O 1
ATOM 2277 N N . TRP A 1 291 ? 20.978 3.185 -28.621 1.00 53.16 291 TRP A N 1
ATOM 2278 C CA . TRP A 1 291 ? 19.928 2.943 -27.621 1.00 53.16 291 TRP A CA 1
ATOM 2279 C C . TRP A 1 291 ? 19.097 4.185 -27.284 1.00 53.16 291 TRP A C 1
ATOM 2281 O O . TRP A 1 291 ? 17.882 4.075 -27.095 1.00 53.16 291 TRP A O 1
ATOM 2291 N N . GLU A 1 292 ? 19.710 5.374 -27.241 1.00 53.47 292 GLU A N 1
ATOM 2292 C CA . GLU A 1 292 ? 19.036 6.608 -26.798 1.00 53.47 292 GLU A CA 1
ATOM 2293 C C . GLU A 1 292 ? 17.807 6.945 -27.657 1.00 53.47 292 GLU A C 1
ATOM 2295 O O . GLU A 1 292 ? 16.737 7.273 -27.138 1.00 53.47 292 GLU A O 1
ATOM 2300 N N . HIS A 1 293 ? 17.917 6.799 -28.981 1.00 53.69 293 HIS A N 1
ATOM 2301 C CA . HIS A 1 293 ? 16.828 7.122 -29.904 1.00 53.69 293 HIS A CA 1
ATOM 2302 C C . HIS A 1 293 ? 15.611 6.197 -29.778 1.00 53.69 293 HIS A C 1
ATOM 2304 O O . HIS A 1 293 ? 14.488 6.635 -30.045 1.00 53.69 293 HIS A O 1
ATOM 2310 N N . THR A 1 294 ? 15.813 4.944 -29.376 1.00 56.50 294 THR A N 1
ATOM 2311 C CA . THR A 1 294 ? 14.751 3.934 -29.272 1.00 56.50 294 THR A CA 1
ATOM 2312 C C . THR A 1 294 ? 14.007 4.071 -27.945 1.00 56.50 294 THR A C 1
ATOM 2314 O O . THR A 1 294 ? 12.775 4.108 -27.917 1.00 56.50 294 THR A O 1
ATOM 2317 N N . TRP A 1 295 ? 14.741 4.272 -26.849 1.00 59.56 295 TRP A N 1
ATOM 2318 C CA . TRP A 1 295 ? 14.169 4.377 -25.506 1.00 59.56 295 TRP A CA 1
ATOM 2319 C C . TRP A 1 295 ? 13.475 5.717 -25.232 1.00 59.56 295 TRP A C 1
ATOM 2321 O O . TRP A 1 295 ? 12.378 5.728 -24.672 1.00 59.56 295 TRP A O 1
ATOM 2331 N N . LEU A 1 296 ? 14.033 6.842 -25.700 1.00 56.72 296 LEU A N 1
ATOM 2332 C CA . LEU A 1 296 ? 13.390 8.161 -25.573 1.00 56.72 296 LEU A CA 1
ATOM 2333 C C . LEU A 1 296 ? 12.081 8.255 -26.372 1.00 56.72 296 LEU A C 1
ATOM 2335 O O . LEU A 1 296 ? 11.158 8.966 -25.967 1.00 56.72 296 LEU A O 1
ATOM 2339 N N . LYS A 1 297 ? 11.981 7.537 -27.500 1.00 56.56 297 LYS A N 1
ATOM 2340 C CA . LYS A 1 297 ? 10.729 7.418 -28.264 1.00 56.56 297 LYS A CA 1
ATOM 2341 C C . LYS A 1 297 ? 9.722 6.532 -27.536 1.00 56.56 297 LYS A C 1
ATOM 2343 O O . LYS A 1 297 ? 8.567 6.929 -27.426 1.00 56.56 297 LYS A O 1
ATOM 2348 N N . ALA A 1 298 ? 10.162 5.398 -26.989 1.00 57.75 298 ALA A N 1
ATOM 2349 C CA . ALA A 1 298 ? 9.305 4.478 -26.244 1.00 57.75 298 ALA A CA 1
ATOM 2350 C C . ALA A 1 298 ? 8.727 5.100 -24.955 1.00 57.75 298 ALA A C 1
ATOM 2352 O O . ALA A 1 298 ? 7.557 4.896 -24.649 1.00 57.75 298 ALA A O 1
ATOM 2353 N N . GLN A 1 299 ? 9.495 5.930 -24.237 1.00 58.78 299 GLN A N 1
ATOM 2354 C CA . GLN A 1 299 ? 9.010 6.634 -23.038 1.00 58.78 299 GLN A CA 1
ATOM 2355 C C . GLN A 1 299 ? 7.927 7.684 -23.322 1.00 58.78 299 GLN A C 1
ATOM 2357 O O . GLN A 1 299 ? 7.116 7.968 -22.442 1.00 58.78 299 GLN A O 1
ATOM 2362 N N . ARG A 1 300 ? 7.903 8.269 -24.528 1.00 58.38 300 ARG A N 1
ATOM 2363 C CA . ARG A 1 300 ? 6.892 9.262 -24.935 1.00 58.38 300 ARG A CA 1
ATOM 2364 C C . ARG A 1 300 ? 5.617 8.631 -25.505 1.00 58.38 300 ARG A C 1
ATOM 2366 O O . ARG A 1 300 ? 4.719 9.372 -25.902 1.00 58.38 300 ARG A O 1
ATOM 2373 N N . MET A 1 301 ? 5.532 7.301 -25.587 1.00 58.22 301 MET A N 1
ATOM 2374 C CA . MET A 1 301 ? 4.364 6.629 -26.156 1.00 58.22 301 MET A CA 1
ATOM 2375 C C . MET A 1 301 ? 3.142 6.714 -25.225 1.00 58.22 301 MET A C 1
ATOM 2377 O O . MET A 1 301 ? 3.299 6.670 -24.002 1.00 58.22 301 MET A O 1
ATOM 2381 N N . PRO A 1 302 ? 1.919 6.819 -25.782 1.00 58.78 302 PRO A N 1
ATOM 2382 C CA . PRO A 1 302 ? 0.691 6.785 -24.998 1.00 58.78 302 PRO A CA 1
ATOM 2383 C C . PRO A 1 302 ? 0.551 5.463 -24.237 1.00 58.78 302 PRO A C 1
ATOM 2385 O O . PRO A 1 302 ? 0.705 4.381 -24.801 1.00 58.78 302 PRO A O 1
ATOM 2388 N N . THR A 1 303 ? 0.177 5.545 -22.963 1.00 64.31 303 THR A N 1
ATOM 2389 C CA . THR A 1 303 ? 0.037 4.389 -22.063 1.00 64.31 303 THR A CA 1
ATOM 2390 C C . THR A 1 303 ? -1.124 3.449 -22.431 1.00 64.31 303 THR A C 1
ATOM 2392 O O . THR A 1 303 ? -1.181 2.327 -21.926 1.00 64.31 303 THR A O 1
ATOM 2395 N N . HIS A 1 304 ? -2.032 3.880 -23.317 1.00 54.59 304 HIS A N 1
ATOM 2396 C CA . HIS A 1 304 ? -3.216 3.131 -23.754 1.00 54.59 304 HI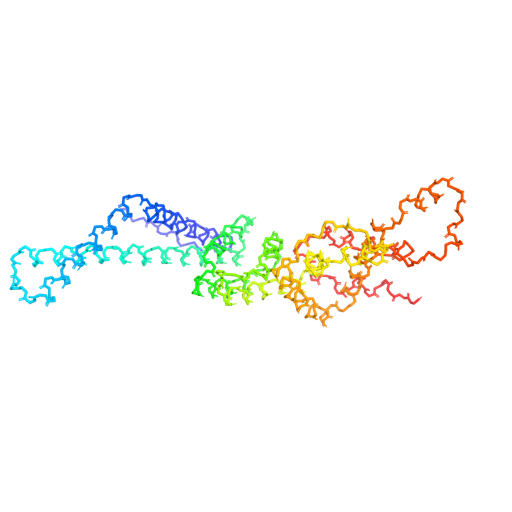S A CA 1
ATOM 2397 C C . HIS A 1 304 ? -2.977 2.187 -24.955 1.00 54.59 304 HIS A C 1
ATOM 2399 O O . HIS A 1 304 ? -3.780 1.279 -25.149 1.00 54.59 304 HIS A O 1
ATOM 2405 N N . ASP A 1 305 ? -1.877 2.337 -25.709 1.00 45.25 305 ASP A N 1
ATOM 2406 C CA . ASP A 1 305 ? -1.644 1.660 -27.003 1.00 45.25 305 ASP A CA 1
ATOM 2407 C C . ASP A 1 305 ? -0.430 0.707 -26.992 1.00 45.25 305 ASP A C 1
ATOM 2409 O O . ASP A 1 305 ? 0.454 0.759 -27.848 1.00 45.25 305 ASP A O 1
ATOM 2413 N N . THR A 1 306 ? -0.350 -0.215 -26.027 1.00 44.56 306 THR A N 1
ATOM 2414 C CA . THR A 1 306 ? 0.751 -1.201 -25.996 1.00 44.56 306 THR A CA 1
ATOM 2415 C C . THR A 1 306 ? 0.541 -2.424 -26.899 1.00 44.56 306 THR A C 1
ATOM 2417 O O . THR A 1 306 ? 1.479 -3.190 -27.114 1.00 44.56 306 THR A O 1
ATOM 2420 N N . ALA A 1 307 ? -0.645 -2.605 -27.493 1.00 39.53 307 ALA A N 1
ATOM 2421 C CA . ALA A 1 307 ? -0.968 -3.786 -28.304 1.00 39.53 307 ALA A CA 1
ATOM 2422 C C . ALA A 1 307 ? -0.264 -3.835 -29.681 1.00 39.53 307 ALA A C 1
ATOM 2424 O O . ALA A 1 307 ? -0.138 -4.911 -30.262 1.00 39.53 307 ALA A O 1
ATOM 2425 N N . HIS A 1 308 ? 0.242 -2.710 -30.198 1.00 35.94 308 HIS A N 1
ATOM 2426 C CA . HIS A 1 308 ? 0.876 -2.638 -31.526 1.00 35.94 308 HIS A CA 1
ATOM 2427 C C . HIS A 1 308 ? 2.403 -2.881 -31.533 1.00 35.94 308 HIS A C 1
ATOM 2429 O O . HIS A 1 308 ? 3.029 -2.866 -32.594 1.00 35.94 308 HIS A O 1
ATOM 2435 N N . LEU A 1 309 ? 3.029 -3.120 -30.373 1.00 42.91 309 LEU A N 1
ATOM 2436 C CA . LEU A 1 309 ? 4.492 -3.050 -30.213 1.00 42.91 309 LEU A CA 1
ATOM 2437 C C . LEU A 1 309 ? 5.280 -4.337 -30.502 1.00 42.91 309 LEU A C 1
ATOM 2439 O O . LEU A 1 309 ? 6.494 -4.268 -30.678 1.00 42.91 309 LEU A O 1
ATOM 2443 N N . THR A 1 310 ? 4.642 -5.499 -30.638 1.00 43.00 310 THR A N 1
ATOM 2444 C CA . THR A 1 310 ? 5.363 -6.746 -30.975 1.00 43.00 310 THR A CA 1
ATOM 2445 C C . THR A 1 310 ? 5.856 -6.796 -32.429 1.00 43.00 310 THR A C 1
ATOM 2447 O O . THR A 1 310 ? 6.660 -7.663 -32.773 1.00 43.00 310 THR A O 1
ATOM 2450 N N . GLY A 1 311 ? 5.417 -5.865 -33.287 1.00 32.88 311 GLY A N 1
ATOM 2451 C CA . GLY A 1 311 ? 5.775 -5.826 -34.710 1.00 32.88 311 GLY A CA 1
ATOM 2452 C C . GLY A 1 311 ? 6.979 -4.948 -35.074 1.00 32.88 311 GLY A C 1
ATOM 2453 O O . GLY A 1 311 ? 7.651 -5.229 -36.064 1.00 32.88 311 GLY A O 1
ATOM 2454 N N . LEU A 1 312 ? 7.283 -3.902 -34.297 1.00 35.56 312 LEU A N 1
ATOM 2455 C CA . LEU A 1 312 ? 8.269 -2.879 -34.690 1.00 35.56 312 LEU A CA 1
ATOM 2456 C C . LEU A 1 312 ? 9.713 -3.216 -34.286 1.00 35.56 312 LEU A C 1
ATOM 2458 O O . LEU A 1 312 ? 10.645 -2.840 -34.994 1.00 35.56 312 LEU A O 1
ATOM 2462 N N . THR A 1 313 ? 9.919 -3.989 -33.216 1.00 39.72 313 THR A N 1
ATOM 2463 C CA . THR A 1 313 ? 11.264 -4.393 -32.761 1.00 39.72 313 THR A CA 1
ATOM 2464 C C . THR A 1 313 ? 11.915 -5.454 -33.655 1.00 39.72 313 THR A C 1
ATOM 2466 O O . THR A 1 313 ? 13.135 -5.580 -33.670 1.00 39.72 313 THR A O 1
ATOM 2469 N N . ARG A 1 314 ? 11.139 -6.172 -34.483 1.00 37.25 314 ARG A N 1
ATOM 2470 C CA . ARG A 1 314 ? 11.681 -7.143 -35.453 1.00 37.25 314 ARG A CA 1
ATOM 2471 C C . ARG A 1 314 ? 12.347 -6.510 -36.677 1.00 37.25 314 ARG A C 1
ATOM 2473 O O . ARG A 1 314 ? 13.090 -7.206 -37.360 1.00 37.25 314 ARG A O 1
ATOM 2480 N N . SER A 1 315 ? 12.102 -5.233 -36.978 1.00 31.89 315 SER A N 1
ATOM 2481 C CA . SER A 1 315 ? 12.610 -4.622 -38.218 1.00 31.89 315 SER A CA 1
ATOM 2482 C C . SER A 1 315 ? 13.976 -3.938 -38.078 1.00 31.89 315 SER A C 1
ATOM 2484 O O . SER A 1 315 ? 14.558 -3.578 -39.099 1.00 31.89 315 SER A O 1
ATOM 2486 N N . ALA A 1 316 ? 14.488 -3.752 -36.856 1.00 33.31 316 ALA A N 1
ATOM 2487 C CA . ALA A 1 316 ? 15.747 -3.039 -36.610 1.00 33.31 316 ALA A CA 1
ATOM 2488 C C . ALA A 1 316 ? 16.954 -3.961 -36.363 1.00 33.31 316 ALA A C 1
ATOM 2490 O O . ALA A 1 316 ? 18.082 -3.481 -36.330 1.00 33.31 316 ALA A O 1
ATOM 2491 N N . VAL A 1 317 ? 16.742 -5.277 -36.245 1.00 34.97 317 VAL A N 1
ATOM 2492 C CA . VAL A 1 317 ? 17.829 -6.259 -36.136 1.00 34.97 317 VAL A CA 1
ATOM 2493 C C . VAL A 1 317 ? 17.983 -6.968 -37.479 1.00 34.97 317 VAL A C 1
ATOM 2495 O O . VAL A 1 317 ? 17.381 -8.010 -37.735 1.00 34.97 317 VAL A O 1
ATOM 2498 N N . LYS A 1 318 ? 18.790 -6.381 -38.361 1.00 25.42 318 LYS A N 1
ATOM 2499 C CA . LYS A 1 318 ? 19.554 -7.153 -39.345 1.00 25.42 318 LYS A CA 1
ATOM 2500 C C . LYS A 1 318 ? 21.038 -7.035 -38.978 1.00 25.42 318 LYS A C 1
ATOM 2502 O O . LYS A 1 318 ? 21.415 -5.975 -38.485 1.00 25.42 318 LYS A O 1
ATOM 2507 N N . PRO A 1 319 ? 21.794 -8.135 -39.133 1.00 35.50 319 PRO A N 1
ATOM 2508 C CA . PRO A 1 319 ? 23.138 -8.301 -38.584 1.00 35.50 319 PRO A CA 1
ATOM 2509 C C . PRO A 1 319 ? 24.148 -7.285 -39.112 1.00 35.50 319 PRO A C 1
ATOM 2511 O O . PRO A 1 319 ? 23.965 -6.815 -40.261 1.00 35.50 319 PRO A O 1
#

Secondary structure (DSSP, 8-state):
-----------HHHHHHHHHHHHHHHHHHHHHHHHHHTSHHHHHHHHHHHHHHHHHHHHHHTT----HHHHHHHHHHHHHHHHHHHHHHHHHHHHHHHHHHHHHHHHHT-S-SHHHHHHHHHHHHTTT-HHHHHHHHHHHHHS-GGGGGGGHHHHHTTTT--SSS-HHHHHHHHHHHHHHHHH-HHHHHHHHHHHHTTTHHHHHHHHHSTT---------HHHHHHHHHHHHHHHHHHHHSHHHHHHHHHHHHHHHHHHTS-HHHHHHHHTT-S-TTSS---SHHHHHTTTHHHHHHHHTS-TT-GGGTTTTGGGS---

Organism: Eptatretus burgeri (NCBI:txid7764)

Radius of gyration: 28.87 Å; chains: 1; bounding box: 91×35×87 Å

pLDDT: mean 78.18, std 18.88, range [25.42, 97.19]

Foldseek 3Di:
DDDDDPPDPQALQRQLVVLQVQLVVLVVQLVVLVVVCPDPVVVVLVVVLVVLVVVLVVCVVVVPDDDPVSVVSVVVSVVSVVVVVVSVVSNVVSLLSNLRSLLSSQLSPHPDLVSVVVNVVSCVVPQADLVSLVSNLVSLVSGDLLSCLVVLLVLLVPAQDDDRGDPSSNVSSLVSLLVSCLLQVLRRVVSLVCLLCVCVLVVLVCVPDPDDDDPDPPPDVSSVRSNVSSVVSLVSSCVRCVPSSVLSNLLVVLVSCVVPDDPVVVVCVVVVVDDPVPPPPVCRPVVNVVRPVVSVVSNPDDSVPSPVPVPPVVPPDDD

Sequence (319 aa):
MAEQAPSGDLGPGGLAEVHLALGRFADRRYRELVKYMCSAEFETKRSLLSQAKHKVHLHKEHRVNPSRYTMRLQKESELDEKEVTRLEEGRAEALSQAVVGYLSSLRAGTPHDAPVFRLASLWLDNATDPEITAKVQEGLLNVPSHRLIPLIYQLAARMGSSENTCNMFHDALKKVILRTTLQHPHHCLLVVLALVNANKDECLLKSTRGKQSSRSVPRDAVTEERMKEAKEVLDMVRVQHPVLVWEAEGLCDAYISLANYDARKMREIRSGAFDPDNLGCSSGVKELCPWEHTWLKAQRMPTHDTAHLTGLTRSAVKP